Protein AF-0000000078521024 (afdb_homodimer)

Solvent-accessible surface area (backbone atoms only — not comparable to full-atom values): 16915 Å² total; per-residue (Å²): 123,91,64,78,48,53,45,66,45,68,73,32,62,72,60,61,42,33,29,46,66,41,59,52,68,60,55,29,26,37,34,39,38,53,70,57,82,64,68,86,60,57,73,43,34,37,36,38,55,47,39,18,28,66,88,60,81,42,78,45,80,46,66,42,62,40,42,35,22,42,25,20,20,70,89,36,67,26,82,47,34,36,26,56,34,55,50,39,26,40,53,54,66,48,56,26,19,47,35,38,35,34,27,38,31,33,89,89,40,48,41,60,67,46,64,42,71,53,69,64,25,40,25,33,84,82,40,62,80,56,58,68,47,74,69,51,47,55,52,52,58,62,43,43,68,30,66,64,87,44,50,73,66,54,54,52,52,38,66,68,92,123,91,64,75,44,54,45,64,44,70,73,33,63,73,58,60,41,32,30,46,64,42,59,52,69,59,57,31,26,36,34,38,38,54,51,69,79,63,69,85,61,57,74,45,34,35,37,39,55,46,39,18,28,66,87,62,82,43,78,44,80,47,67,41,63,40,41,36,24,42,24,20,18,70,90,33,68,26,82,46,35,36,25,56,34,54,48,38,25,42,52,56,68,47,57,26,18,46,36,41,35,34,27,38,31,34,88,89,39,47,42,60,66,47,67,44,69,52,68,65,24,40,24,34,85,82,42,60,79,58,59,67,48,74,69,52,47,54,52,53,58,61,43,42,66,31,68,62,88,45,50,73,66,54,53,52,51,39,66,67,92

Organism: Penicillium expansum (NCBI:txid27334)

Nearest PDB structures (foldseek):
  4n6r-assembly1_A  TM=8.092E-01  e=9.748E-09  Aspergillus nidulans
  4n6q-assembly1_A-2  TM=7.593E-01  e=4.367E-08  Aspergillus nidulans
  3shs-assembly1_A  TM=5.329E-01  e=1.305E-02  Escherichia phage RB49
  8b5l-assembly1_q  TM=5.212E-01  e=1.272E-01  Oryctolagus cuniculus
  2dmk-assembly1_A  TM=3.791E-01  e=1.204E-01  Homo sapiens

Structure (mmCIF, N/CA/C/O backbone):
data_AF-0000000078521024-model_v1
#
loop_
_entity.id
_entity.type
_entity.pdbx_description
1 polymer 'Uncharacterized protein'
#
loop_
_atom_site.group_PDB
_atom_site.id
_atom_site.type_symbol
_atom_site.label_atom_id
_atom_site.label_alt_id
_atom_site.label_comp_id
_atom_site.label_asym_id
_atom_site.label_entity_id
_atom_site.label_seq_id
_atom_site.pdbx_PDB_ins_code
_atom_site.Cartn_x
_atom_site.Cartn_y
_atom_site.Cartn_z
_atom_site.occupancy
_atom_site.B_iso_or_equiv
_atom_site.auth_seq_id
_atom_site.auth_comp_id
_atom_site.auth_asym_id
_atom_site.auth_atom_id
_atom_site.pdbx_PDB_model_num
ATOM 1 N N . MET A 1 1 ? 7.836 9.258 -27.094 1 29.34 1 MET A N 1
ATOM 2 C CA . MET A 1 1 ? 7.43 8 -26.484 1 29.34 1 MET A CA 1
ATOM 3 C C . MET A 1 1 ? 7.832 7.965 -25.016 1 29.34 1 MET A C 1
ATOM 5 O O . MET A 1 1 ? 9.008 8.109 -24.688 1 29.34 1 MET A O 1
ATOM 9 N N . ALA A 1 2 ? 7.094 8.586 -24.062 1 43.78 2 ALA A N 1
ATOM 10 C CA . ALA A 1 2 ? 7.656 8.93 -22.75 1 43.78 2 ALA A CA 1
ATOM 11 C C . ALA A 1 2 ? 8.453 7.766 -22.172 1 43.78 2 ALA A C 1
ATOM 13 O O . ALA A 1 2 ? 7.934 6.652 -22.047 1 43.78 2 ALA A O 1
ATOM 14 N N . GLY A 1 3 ? 9.68 7.715 -22.406 1 62.84 3 GLY A N 1
ATOM 15 C CA . GLY A 1 3 ? 10.672 6.68 -22.172 1 62.84 3 GLY A CA 1
ATOM 16 C C . GLY A 1 3 ? 10.555 6.051 -20.797 1 62.84 3 GLY A C 1
ATOM 17 O O . GLY A 1 3 ? 9.844 6.559 -19.922 1 62.84 3 GLY A O 1
ATOM 18 N N . ARG A 1 4 ? 10.961 4.742 -20.734 1 81.19 4 ARG A N 1
ATOM 19 C CA . ARG A 1 4 ? 11.094 4.035 -19.453 1 81.19 4 ARG A CA 1
ATOM 20 C C . ARG A 1 4 ? 11.797 4.902 -18.422 1 81.19 4 ARG A C 1
ATOM 22 O O . ARG A 1 4 ? 12.883 5.43 -18.672 1 81.19 4 ARG A O 1
ATOM 29 N N . GLU A 1 5 ? 11.148 5.227 -17.312 1 91.25 5 GLU A N 1
ATOM 30 C CA . GLU A 1 5 ? 11.68 6.113 -16.281 1 91.25 5 GLU A CA 1
ATOM 31 C C . GLU A 1 5 ? 12.242 5.32 -15.117 1 91.25 5 GLU A C 1
ATOM 33 O O . GLU A 1 5 ? 13.047 5.844 -14.336 1 91.25 5 GLU A O 1
ATOM 38 N N . PHE A 1 6 ? 11.852 4.086 -15.047 1 94.75 6 PHE A N 1
ATOM 39 C CA . PHE A 1 6 ? 12.289 3.262 -13.93 1 94.75 6 PHE A CA 1
ATOM 40 C C . PHE A 1 6 ? 12.609 1.845 -14.391 1 94.75 6 PHE A C 1
ATOM 42 O O . PHE A 1 6 ? 12.078 1.38 -15.398 1 94.75 6 PHE A O 1
ATOM 49 N N . THR A 1 7 ? 13.469 1.229 -13.703 1 95.19 7 THR A N 1
ATOM 50 C CA . THR A 1 7 ? 13.633 -0.215 -13.82 1 95.19 7 THR A CA 1
ATOM 51 C C . THR A 1 7 ? 13.039 -0.93 -12.609 1 95.19 7 THR A C 1
ATOM 53 O O . THR A 1 7 ? 13.227 -0.495 -11.469 1 95.19 7 THR A O 1
ATOM 56 N N . LEU A 1 8 ? 12.312 -1.95 -12.883 1 96.25 8 LEU A N 1
ATOM 57 C CA . LEU A 1 8 ? 11.734 -2.814 -11.859 1 96.25 8 LEU A CA 1
ATOM 58 C C . LEU A 1 8 ? 12.273 -4.234 -11.969 1 96.25 8 LEU A C 1
ATOM 60 O O . LEU A 1 8 ? 12.414 -4.766 -13.078 1 96.25 8 LEU A O 1
ATOM 64 N N . SER A 1 9 ? 12.625 -4.785 -10.812 1 97.19 9 SER A N 1
ATOM 65 C CA . SER A 1 9 ? 13.031 -6.188 -10.805 1 97.19 9 SER A CA 1
ATOM 66 C C . SER A 1 9 ? 12.648 -6.867 -9.492 1 97.19 9 SER A C 1
ATOM 68 O O . SER A 1 9 ? 12.516 -6.203 -8.461 1 97.19 9 SER A O 1
ATOM 70 N N . PHE A 1 10 ? 12.477 -8.172 -9.531 1 96.69 10 PHE A N 1
ATOM 71 C CA . PHE A 1 10 ? 12.242 -8.938 -8.312 1 96.69 10 PHE A CA 1
ATOM 72 C C . PHE A 1 10 ? 13.547 -9.125 -7.543 1 96.69 10 PHE A C 1
ATOM 74 O O . PHE A 1 10 ? 14.445 -9.828 -8.008 1 96.69 10 PHE A O 1
ATOM 81 N N . GLU A 1 11 ? 13.617 -8.445 -6.387 1 96.06 11 GLU A N 1
ATOM 82 C CA . GLU A 1 11 ? 14.727 -8.727 -5.484 1 96.06 11 GLU A CA 1
ATOM 83 C C . GLU A 1 11 ? 14.57 -10.094 -4.82 1 96.06 11 GLU A C 1
ATOM 85 O O . GLU A 1 11 ? 15.555 -10.812 -4.637 1 96.06 11 GLU A O 1
ATOM 90 N N . THR A 1 12 ? 13.383 -10.391 -4.387 1 94.94 12 THR A N 1
ATOM 91 C CA . THR A 1 12 ? 12.938 -11.727 -3.994 1 94.94 12 THR A CA 1
ATOM 92 C C . THR A 1 12 ? 11.734 -12.164 -4.824 1 94.94 12 THR A C 1
ATOM 94 O O . THR A 1 12 ? 10.688 -11.508 -4.805 1 94.94 12 THR A O 1
ATOM 97 N N . THR A 1 13 ? 11.883 -13.234 -5.52 1 93.62 13 THR A N 1
ATOM 98 C CA . THR A 1 13 ? 10.859 -13.719 -6.445 1 93.62 13 THR A CA 1
ATOM 99 C C . THR A 1 13 ? 9.781 -14.5 -5.703 1 93.62 13 THR A C 1
ATOM 101 O O . THR A 1 13 ? 10.016 -15 -4.602 1 93.62 13 THR A O 1
ATOM 104 N N . PRO A 1 14 ? 8.578 -14.492 -6.305 1 95.25 14 PRO A N 1
ATOM 105 C CA . PRO A 1 14 ? 7.598 -15.43 -5.766 1 95.25 14 PRO A CA 1
ATOM 106 C C . PRO A 1 14 ? 8.055 -16.891 -5.879 1 95.25 14 PRO A C 1
ATOM 108 O O . PRO A 1 14 ? 8.969 -17.188 -6.648 1 95.25 14 PRO A O 1
ATOM 111 N N . PRO A 1 15 ? 7.461 -17.766 -5.062 1 94.19 15 PRO A N 1
ATOM 112 C CA . PRO A 1 15 ? 7.805 -19.172 -5.172 1 94.19 15 PRO A CA 1
ATOM 113 C C . PRO A 1 15 ? 7.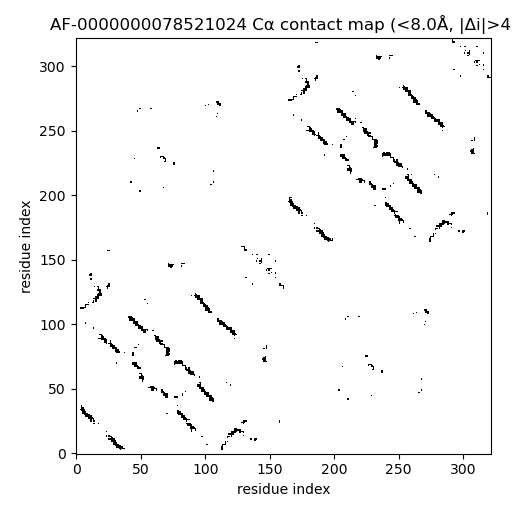395 -19.781 -6.512 1 94.19 15 PRO A C 1
ATOM 115 O O . PRO A 1 15 ? 6.457 -19.297 -7.148 1 94.19 15 PRO A O 1
ATOM 118 N N . THR A 1 16 ? 8.133 -20.828 -6.902 1 94.31 16 THR A N 1
ATOM 119 C CA . THR A 1 16 ? 7.785 -21.5 -8.141 1 94.31 16 THR A CA 1
ATOM 120 C C . THR A 1 16 ? 6.574 -22.406 -7.941 1 94.31 16 THR A C 1
ATOM 122 O O . THR A 1 16 ? 5.934 -22.828 -8.914 1 94.31 16 THR A O 1
ATOM 125 N N . ALA A 1 17 ? 6.293 -22.672 -6.621 1 96 17 ALA A N 1
ATOM 126 C CA . ALA A 1 17 ? 5.121 -23.484 -6.273 1 96 17 ALA A CA 1
ATOM 127 C C . ALA A 1 17 ? 4.504 -23.016 -4.957 1 96 17 ALA A C 1
ATOM 129 O O . ALA A 1 17 ? 5.215 -22.547 -4.066 1 96 17 ALA A O 1
ATOM 130 N N . ALA A 1 18 ? 3.221 -23.109 -4.832 1 96.06 18 ALA A N 1
ATOM 131 C CA . ALA A 1 18 ? 2.51 -22.719 -3.617 1 96.06 18 ALA A CA 1
ATOM 132 C C . ALA A 1 18 ? 1.233 -23.531 -3.441 1 96.06 18 ALA A C 1
ATOM 134 O O . ALA A 1 18 ? 0.682 -24.047 -4.414 1 96.06 18 ALA A O 1
ATOM 135 N N . GLN A 1 19 ? 0.788 -23.703 -2.221 1 96.69 19 GLN A N 1
ATOM 136 C CA . GLN A 1 19 ? -0.499 -24.328 -1.936 1 96.69 19 GLN A CA 1
ATOM 137 C C . GLN A 1 19 ? -1.632 -23.312 -2 1 96.69 19 GLN A C 1
ATOM 139 O O . GLN A 1 19 ? -1.496 -22.188 -1.499 1 96.69 19 GLN A O 1
ATOM 144 N N . PRO A 1 20 ? -2.727 -23.766 -2.664 1 96.62 20 PRO A N 1
ATOM 145 C CA . PRO A 1 20 ? -3.859 -22.828 -2.67 1 96.62 20 PRO A CA 1
ATOM 146 C C . PRO A 1 20 ? -4.27 -22.391 -1.267 1 96.62 20 PRO A C 1
ATOM 148 O O . PRO A 1 20 ? -4.387 -23.219 -0.364 1 96.62 20 PRO A O 1
ATOM 151 N N . GLY A 1 21 ? -4.375 -21.078 -1.104 1 95.06 21 GLY A N 1
ATOM 152 C CA . GLY A 1 21 ? -4.898 -20.578 0.155 1 95.06 21 GLY A CA 1
ATOM 153 C C . GLY A 1 21 ? -3.826 -20.391 1.214 1 95.06 21 GLY A C 1
ATOM 154 O O . GLY A 1 21 ? -4.113 -19.938 2.324 1 95.06 21 GLY A O 1
ATOM 155 N N . SER A 1 22 ? -2.643 -20.781 0.94 1 94.88 22 SER A N 1
ATOM 156 C CA . SER A 1 22 ? -1.53 -20.594 1.867 1 94.88 22 SER A CA 1
ATOM 157 C C . SER A 1 22 ? -0.667 -19.406 1.469 1 94.88 22 SER A C 1
ATOM 159 O O . SER A 1 22 ? -0.307 -19.266 0.299 1 94.88 22 SER A O 1
ATOM 161 N N . PRO A 1 23 ? -0.308 -18.562 2.432 1 94.75 23 PRO A N 1
ATOM 162 C CA . PRO A 1 23 ? 0.543 -17.422 2.104 1 94.75 23 PRO A CA 1
ATOM 163 C C . PRO A 1 23 ? 1.954 -17.828 1.689 1 94.75 23 PRO A C 1
ATOM 165 O O . PRO A 1 23 ? 2.467 -18.859 2.158 1 94.75 23 PRO A O 1
ATOM 168 N N . PHE A 1 24 ? 2.525 -17.016 0.758 1 95.12 24 PHE A N 1
ATOM 169 C CA . PHE A 1 24 ? 3.941 -17.188 0.455 1 95.12 24 PHE A CA 1
ATOM 170 C C . PHE A 1 24 ? 4.785 -17.078 1.72 1 95.12 24 PHE A C 1
ATOM 172 O O . PHE A 1 24 ? 4.582 -16.172 2.525 1 95.12 24 PHE A O 1
ATOM 179 N N . THR A 1 25 ? 5.68 -17.953 1.906 1 92 25 THR A N 1
ATOM 180 C CA . THR A 1 25 ? 6.523 -17.953 3.096 1 92 25 THR A CA 1
ATOM 181 C C . THR A 1 25 ? 7.488 -16.766 3.064 1 92 25 THR A C 1
ATOM 183 O O . THR A 1 25 ? 7.648 -16.062 4.062 1 92 25 THR A O 1
ATOM 186 N N . ILE A 1 26 ? 8.117 -16.594 1.898 1 92.81 26 ILE A N 1
ATOM 187 C CA . ILE A 1 26 ? 9.07 -15.516 1.708 1 92.81 26 ILE A CA 1
ATOM 188 C C . ILE A 1 26 ? 8.383 -14.336 1.02 1 92.81 26 ILE A C 1
ATOM 190 O O . ILE A 1 26 ? 7.656 -14.523 0.041 1 92.81 26 ILE A O 1
ATOM 194 N N . PRO A 1 27 ? 8.609 -13.133 1.578 1 95.19 27 PRO A N 1
ATOM 195 C CA . PRO A 1 27 ? 7.992 -11.969 0.94 1 95.19 27 PRO A CA 1
ATOM 196 C C . PRO A 1 27 ? 8.477 -11.75 -0.491 1 95.19 27 PRO A C 1
ATOM 198 O O . PRO A 1 27 ? 9.625 -12.078 -0.814 1 95.19 27 PRO A O 1
ATOM 201 N N . VAL A 1 28 ? 7.578 -11.273 -1.279 1 96.38 28 VAL A N 1
ATOM 202 C CA . VAL A 1 28 ? 7.984 -10.758 -2.582 1 96.38 28 VAL A CA 1
ATOM 203 C C . VAL A 1 28 ? 8.531 -9.336 -2.428 1 96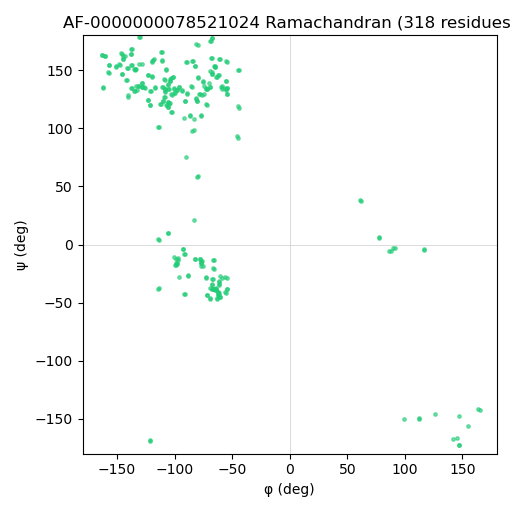.38 28 VAL A C 1
ATOM 205 O O . VAL A 1 28 ? 7.863 -8.469 -1.862 1 96.38 28 VAL A O 1
ATOM 208 N N . VAL A 1 29 ? 9.734 -9.109 -2.859 1 97.31 29 VAL A N 1
ATOM 209 C CA . VAL A 1 29 ? 10.344 -7.785 -2.76 1 97.31 29 VAL A CA 1
ATOM 210 C C . VAL A 1 29 ? 10.727 -7.285 -4.152 1 97.31 29 VAL A C 1
ATOM 212 O O . VAL A 1 29 ? 11.352 -8.008 -4.93 1 97.31 29 VAL A O 1
ATOM 215 N N . ILE A 1 30 ? 10.383 -6.113 -4.453 1 97.75 30 ILE A N 1
ATOM 216 C CA . ILE A 1 30 ? 10.656 -5.48 -5.738 1 97.75 30 ILE A CA 1
ATOM 217 C C . ILE A 1 30 ? 11.719 -4.402 -5.57 1 97.75 30 ILE A C 1
ATOM 219 O O . ILE A 1 30 ? 11.656 -3.592 -4.645 1 97.75 30 ILE A O 1
ATOM 223 N N . ALA A 1 31 ? 12.664 -4.441 -6.41 1 97.31 31 ALA A N 1
ATOM 224 C CA . ALA A 1 31 ? 13.641 -3.359 -6.504 1 97.31 31 ALA A CA 1
ATOM 225 C C . ALA A 1 31 ? 13.227 -2.338 -7.559 1 97.31 31 ALA A C 1
ATOM 227 O O . ALA A 1 31 ? 12.828 -2.705 -8.664 1 97.31 31 ALA A O 1
ATOM 228 N N . VAL A 1 32 ? 13.289 -1.082 -7.191 1 96.5 32 VAL A N 1
ATOM 229 C CA . VAL A 1 32 ? 12.922 0.022 -8.07 1 96.5 32 VAL A CA 1
ATOM 230 C C . VAL A 1 32 ? 14.094 0.987 -8.211 1 96.5 32 VAL A C 1
ATOM 232 O O . VAL A 1 32 ? 14.609 1.501 -7.219 1 96.5 32 VAL A O 1
ATOM 235 N N . ASN A 1 33 ? 14.484 1.213 -9.445 1 94.75 33 ASN A N 1
ATOM 236 C CA . ASN A 1 33 ? 15.578 2.143 -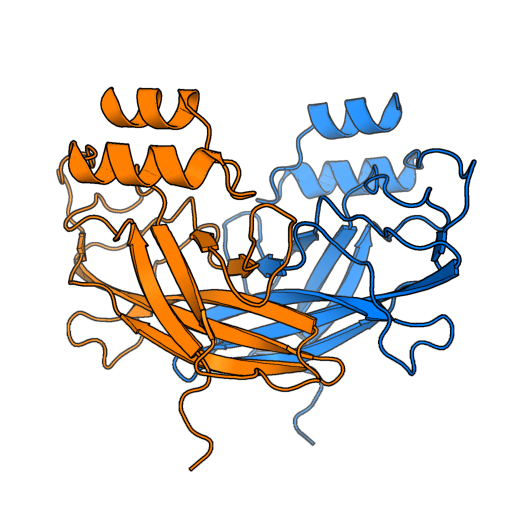9.711 1 94.75 33 ASN A CA 1
ATOM 237 C C . ASN A 1 33 ? 15.234 3.107 -10.844 1 94.75 33 ASN A C 1
ATOM 239 O O . ASN A 1 33 ? 14.719 2.691 -11.883 1 94.75 33 ASN A O 1
ATOM 243 N N . PRO A 1 34 ? 15.523 4.363 -10.703 1 92.06 34 PRO A N 1
ATOM 244 C CA . PRO A 1 34 ? 15.273 5.312 -11.797 1 92.06 34 PRO A CA 1
ATOM 245 C C . PRO A 1 34 ? 16.281 5.172 -12.938 1 92.06 34 PRO A C 1
ATOM 247 O O . PRO A 1 34 ? 17.422 4.762 -12.711 1 92.06 34 PRO A O 1
ATOM 250 N N . ILE A 1 35 ? 15.883 5.184 -14.211 1 89 35 ILE A N 1
ATOM 251 C CA . ILE A 1 35 ? 16.75 5.219 -15.391 1 89 35 ILE A CA 1
ATOM 252 C C . ILE A 1 35 ? 17.156 6.66 -15.688 1 89 35 ILE A C 1
ATOM 254 O O . ILE A 1 35 ? 18.266 6.906 -16.172 1 89 35 ILE A O 1
ATOM 258 N N . GLY A 1 36 ? 17.141 7.621 -14.859 1 81 36 GLY A N 1
ATOM 259 C CA . GLY A 1 36 ? 17.406 9.047 -14.945 1 81 36 GLY A CA 1
ATOM 260 C C . GLY A 1 36 ? 16.703 9.852 -13.867 1 81 36 GLY A C 1
ATOM 261 O O . GLY A 1 36 ? 16.547 9.375 -12.734 1 81 36 GLY A O 1
ATOM 262 N N . THR A 1 37 ? 16.531 11.102 -14.227 1 74.75 37 THR A N 1
ATOM 263 C CA . THR A 1 37 ? 15.898 11.961 -13.227 1 74.75 37 THR A CA 1
ATOM 264 C C . THR A 1 37 ? 14.383 11.828 -13.281 1 74.75 37 THR A C 1
ATOM 266 O O . THR A 1 37 ? 13.766 12.133 -14.305 1 74.75 37 THR A O 1
ATOM 269 N N . PRO A 1 38 ? 13.969 11.211 -12.305 1 71.75 38 PRO A N 1
ATOM 270 C CA . PRO A 1 38 ? 12.5 11.125 -12.312 1 71.75 38 PRO A CA 1
ATOM 271 C C . PRO A 1 38 ? 11.836 12.492 -12.422 1 71.75 38 PRO A C 1
ATOM 273 O O . PRO A 1 38 ? 12.445 13.516 -12.094 1 71.75 38 PRO A O 1
ATOM 276 N N . ALA A 1 39 ? 10.641 12.383 -12.891 1 71.81 39 ALA A N 1
ATOM 277 C CA . ALA A 1 39 ? 9.875 13.625 -13.008 1 71.81 39 ALA A CA 1
ATOM 278 C C . ALA A 1 39 ? 9.805 14.352 -11.672 1 71.81 39 ALA A C 1
ATOM 280 O O . ALA A 1 39 ? 9.68 13.719 -10.617 1 71.81 39 ALA A O 1
ATOM 281 N N . GLN A 1 40 ? 9.906 15.57 -11.734 1 69.75 40 GLN A N 1
ATOM 282 C CA . GLN A 1 40 ? 10.008 16.453 -10.57 1 69.75 40 GLN A CA 1
ATOM 283 C C . GLN A 1 40 ? 8.727 16.422 -9.75 1 69.75 40 GLN A C 1
ATOM 285 O O . GLN A 1 40 ? 8.734 16.734 -8.555 1 69.75 40 GLN A O 1
ATOM 290 N N . ASN A 1 41 ? 7.715 15.914 -10.219 1 83.75 41 ASN A N 1
ATOM 291 C CA . ASN A 1 41 ? 6.457 16.094 -9.5 1 83.75 41 ASN A CA 1
ATOM 292 C C . ASN A 1 41 ? 6.035 14.805 -8.789 1 83.75 41 ASN A C 1
ATOM 294 O O . ASN A 1 41 ? 4.98 14.758 -8.156 1 83.75 41 ASN A O 1
ATOM 298 N N . VAL A 1 42 ? 6.914 13.82 -8.75 1 88.25 42 VAL A N 1
ATOM 299 C CA . VAL A 1 42 ? 6.582 12.562 -8.094 1 88.25 42 VAL A CA 1
ATOM 300 C C . VAL A 1 42 ? 6.77 12.695 -6.59 1 88.25 42 VAL A C 1
ATOM 302 O O . VAL A 1 42 ? 7.832 13.125 -6.125 1 88.25 42 VAL A O 1
ATOM 305 N N . GLN A 1 43 ? 5.801 12.414 -5.898 1 88.44 43 GLN A N 1
ATOM 306 C CA . GLN A 1 43 ? 5.855 12.523 -4.445 1 88.44 43 GLN A CA 1
ATOM 307 C C . GLN A 1 43 ? 6.301 11.211 -3.811 1 88.44 43 GLN A C 1
ATOM 309 O O . GLN A 1 43 ? 7.078 11.211 -2.855 1 88.44 43 GLN A O 1
ATOM 314 N N . HIS A 1 44 ? 5.812 10.117 -4.262 1 91.88 44 HIS A N 1
ATOM 315 C CA . HIS A 1 44 ? 6.238 8.797 -3.818 1 91.88 44 HIS A CA 1
ATOM 316 C C . HIS A 1 44 ? 5.855 7.723 -4.832 1 91.88 44 HIS A C 1
ATOM 318 O O . HIS A 1 44 ? 5.07 7.98 -5.746 1 91.88 44 HIS A O 1
ATOM 324 N N . LEU A 1 45 ? 6.473 6.633 -4.711 1 94.19 45 LEU A N 1
ATOM 325 C CA . LEU A 1 45 ? 6.258 5.516 -5.621 1 94.19 45 LEU A CA 1
ATOM 326 C C . LEU A 1 45 ? 5.5 4.387 -4.93 1 94.19 45 LEU A C 1
ATOM 328 O O . LEU A 1 45 ? 5.742 4.098 -3.756 1 94.19 45 LEU A O 1
ATOM 332 N N . VAL A 1 46 ? 4.621 3.779 -5.691 1 95.12 46 VAL A N 1
ATOM 333 C CA . VAL A 1 46 ? 3.781 2.705 -5.172 1 95.12 46 VAL A CA 1
ATOM 334 C C . VAL A 1 46 ? 3.82 1.512 -6.125 1 95.12 46 VAL A C 1
ATOM 336 O O . VAL A 1 46 ? 3.74 1.68 -7.344 1 95.12 46 VAL A O 1
ATOM 339 N N . VAL A 1 47 ? 3.943 0.349 -5.539 1 96.31 47 VAL A N 1
ATOM 340 C CA . VAL A 1 47 ? 3.801 -0.841 -6.371 1 96.31 47 VAL A CA 1
ATOM 341 C C . VAL A 1 47 ? 2.469 -1.525 -6.07 1 96.31 47 VAL A C 1
ATOM 343 O O . VAL A 1 47 ? 1.965 -1.446 -4.949 1 96.31 47 VAL A O 1
ATOM 346 N N . SER A 1 48 ? 1.914 -2.197 -7.066 1 96.06 48 SER A N 1
ATOM 347 C CA . SER A 1 48 ? 0.678 -2.967 -6.957 1 96.06 48 SER A CA 1
ATOM 348 C C . SER A 1 48 ? 0.815 -4.332 -7.621 1 96.06 48 SER A C 1
ATOM 350 O O . SER A 1 48 ? 1.236 -4.426 -8.773 1 96.06 48 SER A O 1
ATOM 352 N N . ALA A 1 49 ? 0.403 -5.332 -6.91 1 96.81 49 ALA A N 1
ATOM 353 C CA . ALA A 1 49 ? 0.498 -6.691 -7.438 1 96.81 49 ALA A CA 1
ATOM 354 C C . ALA A 1 49 ? -0.854 -7.176 -7.953 1 96.81 49 ALA A C 1
ATOM 356 O O . ALA A 1 49 ? -1.896 -6.867 -7.367 1 96.81 49 ALA A O 1
ATOM 357 N N . SER A 1 50 ? -0.811 -7.926 -8.992 1 96.06 50 SER A N 1
ATOM 358 C CA . SER A 1 50 ? -1.989 -8.594 -9.539 1 96.06 50 SER A CA 1
ATOM 359 C C . SER A 1 50 ? -1.637 -9.961 -10.109 1 96.06 50 SER A C 1
ATOM 361 O O . SER A 1 50 ? -0.47 -10.234 -10.398 1 96.06 50 SER A O 1
ATOM 363 N N . LEU A 1 51 ? -2.631 -10.742 -10.211 1 96.5 51 LEU A N 1
ATOM 364 C CA . LEU A 1 51 ? -2.441 -12.094 -10.719 1 96.5 51 LEU A CA 1
ATOM 365 C C . LEU A 1 51 ? -2.742 -12.156 -12.219 1 96.5 51 LEU A C 1
ATOM 367 O O . LEU A 1 51 ? -3.723 -11.57 -12.68 1 96.5 51 LEU A O 1
ATOM 371 N N . ARG A 1 52 ? -1.849 -12.852 -12.922 1 96.94 52 ARG A N 1
ATOM 372 C CA . ARG A 1 52 ? -2.02 -13.062 -14.359 1 96.94 52 ARG A CA 1
ATOM 373 C C . ARG A 1 52 ? -2.104 -14.547 -14.68 1 96.94 52 ARG A C 1
ATOM 375 O O . ARG A 1 52 ? -1.669 -15.391 -13.891 1 96.94 52 ARG A O 1
ATOM 382 N N . ASP A 1 53 ? -2.725 -14.805 -15.844 1 97.12 53 ASP A N 1
ATOM 383 C CA . ASP A 1 53 ? -2.705 -16.188 -16.297 1 97.12 53 ASP A CA 1
ATOM 384 C C . ASP A 1 53 ? -1.297 -16.609 -16.719 1 97.12 53 ASP A C 1
ATOM 386 O O . ASP A 1 53 ? -0.363 -15.812 -16.672 1 97.12 53 ASP A O 1
ATOM 390 N N . GLU A 1 54 ? -1.136 -17.859 -17.047 1 97.38 54 GLU A N 1
ATOM 391 C CA . GLU A 1 54 ? 0.168 -18.453 -17.328 1 97.38 54 GLU A CA 1
ATOM 392 C C . GLU A 1 54 ? 0.881 -17.688 -18.438 1 97.38 54 GLU A C 1
ATOM 394 O O . GLU A 1 54 ? 2.088 -17.438 -18.359 1 97.38 54 GLU A O 1
ATOM 399 N N . ALA A 1 55 ? 0.227 -17.266 -19.469 1 96.12 55 ALA A N 1
ATOM 400 C CA . ALA A 1 55 ? 0.801 -16.578 -20.625 1 96.12 55 ALA A CA 1
ATOM 401 C C . ALA A 1 55 ? 1.099 -15.117 -20.297 1 96.12 55 ALA A C 1
ATOM 403 O O . ALA A 1 55 ? 1.839 -14.445 -21.016 1 96.12 55 ALA A O 1
ATOM 404 N N . GLY A 1 56 ? 0.534 -14.617 -19.156 1 94.06 56 GLY A N 1
ATOM 405 C CA . GLY A 1 56 ? 0.714 -13.227 -18.766 1 94.06 56 GLY A CA 1
ATOM 406 C C . GLY A 1 56 ? -0.157 -12.266 -19.562 1 94.06 56 GLY A C 1
ATOM 407 O O . GLY A 1 56 ? -0.02 -11.047 -19.438 1 94.06 56 GLY A O 1
ATOM 408 N N . THR A 1 57 ? -1.034 -12.75 -20.406 1 93.38 57 THR A N 1
ATOM 409 C CA . THR A 1 57 ? -1.783 -11.906 -21.328 1 93.38 57 THR A CA 1
ATOM 410 C C . THR A 1 57 ? -3.176 -11.609 -20.781 1 93.38 57 THR A C 1
ATOM 412 O O . THR A 1 57 ? -3.857 -10.703 -21.25 1 93.38 57 THR A O 1
ATOM 415 N N . GLY A 1 58 ? -3.59 -12.32 -19.75 1 94 58 GLY A N 1
ATOM 416 C CA . GLY A 1 58 ? -4.91 -12.125 -19.172 1 94 58 GLY A CA 1
ATOM 417 C C . GLY A 1 58 ? -4.883 -11.984 -17.656 1 94 58 GLY A C 1
ATOM 418 O O . GLY A 1 58 ? -3.951 -12.453 -17 1 94 58 GLY A O 1
ATOM 419 N N . ALA A 1 59 ? -5.934 -11.305 -17.172 1 93.88 59 ALA A N 1
ATOM 420 C CA . ALA A 1 59 ? -6.09 -11.172 -15.727 1 93.88 59 ALA A CA 1
ATOM 421 C C . ALA A 1 59 ? -6.586 -12.477 -15.109 1 93.88 59 ALA A C 1
ATOM 423 O O . ALA A 1 59 ? -7.387 -13.195 -15.711 1 93.88 59 ALA A O 1
ATOM 424 N N . ALA A 1 60 ? -6.062 -12.812 -13.977 1 94.62 60 ALA A N 1
ATOM 425 C CA . ALA A 1 60 ? -6.559 -13.93 -13.172 1 94.62 60 ALA A CA 1
ATOM 426 C C . ALA A 1 60 ? -7.062 -13.445 -11.812 1 94.62 60 ALA A C 1
ATOM 428 O O . ALA A 1 60 ? -6.73 -12.344 -11.375 1 94.62 60 ALA A O 1
ATOM 429 N N . ILE A 1 61 ? -7.891 -14.227 -11.156 1 91.62 61 ILE A N 1
ATOM 430 C CA . ILE A 1 61 ? -8.461 -13.875 -9.859 1 91.62 61 ILE A CA 1
ATOM 431 C C . ILE A 1 61 ? -7.887 -14.789 -8.781 1 91.62 61 ILE A C 1
ATOM 433 O O . ILE A 1 61 ? -7.375 -15.867 -9.086 1 91.62 61 ILE A O 1
ATOM 437 N N . GLY A 1 62 ? -7.965 -14.289 -7.574 1 94.12 62 GLY A N 1
ATOM 438 C CA . GLY A 1 62 ? -7.633 -15.18 -6.473 1 94.12 62 GLY A CA 1
ATOM 439 C C . GLY A 1 62 ? -6.422 -14.727 -5.68 1 94.12 62 GLY A C 1
ATOM 440 O O . GLY A 1 62 ? -6.035 -15.367 -4.703 1 94.12 62 GLY A O 1
ATOM 441 N N . LEU A 1 63 ? -5.754 -13.664 -6.117 1 95.38 63 LEU A N 1
ATOM 442 C CA . LEU A 1 63 ? -4.66 -13.102 -5.332 1 95.38 63 LEU A CA 1
ATOM 443 C C . LEU A 1 63 ? -5.199 -12.258 -4.18 1 95.38 63 LEU A C 1
ATOM 445 O O . LEU A 1 63 ? -6.074 -11.414 -4.375 1 95.38 63 LEU A O 1
ATOM 449 N N . SER A 1 64 ? -4.703 -12.523 -2.982 1 94.62 64 SER A N 1
ATOM 450 C CA . SER A 1 64 ? -5.141 -11.758 -1.82 1 94.62 64 SER A CA 1
ATOM 451 C C . SER A 1 64 ? -3.965 -11.398 -0.918 1 94.62 64 SER A C 1
ATOM 453 O O . SER A 1 64 ? -2.854 -11.891 -1.117 1 94.62 64 SER A O 1
ATOM 455 N N . GLY A 1 65 ? -4.242 -10.477 0.047 1 93.44 65 GLY A N 1
ATOM 456 C CA . GLY A 1 65 ? -3.221 -10.008 0.972 1 93.44 65 GLY A CA 1
ATOM 457 C C . GLY A 1 65 ? -2.842 -8.555 0.763 1 93.44 65 GLY A C 1
ATOM 458 O O . GLY A 1 65 ? -3.695 -7.727 0.432 1 93.44 65 GLY A O 1
ATOM 459 N N . ASN A 1 66 ? -1.553 -8.211 1.058 1 93 66 ASN A N 1
ATOM 460 C CA . ASN A 1 66 ? -1.059 -6.855 0.829 1 93 66 ASN A CA 1
ATOM 461 C C . ASN A 1 66 ? -0.595 -6.664 -0.612 1 93 66 ASN A C 1
ATOM 463 O O . ASN A 1 66 ? 0.557 -6.953 -0.941 1 93 66 ASN A O 1
ATOM 467 N N . LEU A 1 67 ? -1.422 -6.125 -1.354 1 95.75 67 LEU A N 1
ATOM 468 C CA . LEU A 1 67 ? -1.2 -6.105 -2.797 1 95.75 67 LEU A CA 1
ATOM 469 C C . LEU A 1 67 ? -0.484 -4.828 -3.221 1 95.75 67 LEU A C 1
ATOM 471 O O . LEU A 1 67 ? -0.167 -4.652 -4.398 1 95.75 67 LEU A O 1
ATOM 475 N N . THR A 1 68 ? -0.269 -3.963 -2.254 1 95.38 68 THR A N 1
ATOM 476 C CA . THR A 1 68 ? 0.394 -2.703 -2.572 1 95.38 68 THR A CA 1
ATOM 477 C C . THR A 1 68 ? 1.423 -2.348 -1.503 1 95.38 68 THR A C 1
ATOM 479 O O . THR A 1 68 ? 1.334 -2.818 -0.367 1 95.38 68 THR A O 1
ATOM 482 N N . ALA A 1 69 ? 2.357 -1.612 -1.93 1 95.12 69 ALA A N 1
ATOM 483 C CA . ALA A 1 69 ? 3.395 -1.165 -1.002 1 95.12 69 ALA A CA 1
ATOM 484 C C . ALA A 1 69 ? 4.074 0.103 -1.511 1 95.12 69 ALA A C 1
ATOM 486 O O . ALA A 1 69 ? 4.168 0.323 -2.721 1 95.12 69 ALA A O 1
ATOM 487 N N . SER A 1 70 ? 4.484 0.916 -0.638 1 94.69 70 SER A N 1
ATOM 488 C CA . SER A 1 70 ? 5.316 2.066 -0.978 1 94.69 70 SER A CA 1
ATOM 489 C C . SER A 1 70 ? 6.77 1.658 -1.173 1 94.69 70 SER A C 1
ATOM 491 O O . SER A 1 70 ? 7.266 0.758 -0.49 1 94.69 70 SER A O 1
ATOM 493 N N . VAL A 1 71 ? 7.352 2.307 -2.072 1 95.62 71 VAL A N 1
ATOM 494 C CA . VAL A 1 71 ? 8.789 2.111 -2.246 1 95.62 71 VAL A CA 1
ATOM 495 C C . VAL A 1 71 ? 9.547 2.842 -1.14 1 95.62 71 VAL A C 1
ATOM 497 O O . VAL A 1 71 ? 9.305 4.027 -0.89 1 95.62 71 VAL A O 1
ATOM 500 N N . ARG A 1 72 ? 10.422 2.078 -0.525 1 94.81 72 ARG A N 1
ATOM 501 C CA . ARG A 1 72 ? 11.148 2.621 0.615 1 94.81 72 ARG A CA 1
ATOM 502 C C . ARG A 1 72 ? 12.641 2.312 0.507 1 94.81 72 ARG A C 1
ATOM 504 O O . ARG A 1 72 ? 13.031 1.336 -0.134 1 94.81 72 ARG A O 1
ATOM 511 N N . SER A 1 73 ? 13.398 3.209 1.089 1 94.25 73 SER A N 1
ATOM 512 C CA . SER A 1 73 ? 14.828 2.988 1.276 1 94.25 73 SER A CA 1
ATOM 513 C C . SER A 1 73 ? 15.211 3.057 2.752 1 94.25 73 SER A C 1
ATOM 515 O O . SER A 1 73 ? 14.336 3.076 3.623 1 94.25 73 SER A O 1
ATOM 517 N N . ARG A 1 74 ? 16.5 3.09 3.084 1 90.12 74 ARG A N 1
ATOM 518 C CA . ARG A 1 74 ? 17 3.139 4.457 1 90.12 74 ARG A CA 1
ATOM 519 C C . ARG A 1 74 ? 16.469 4.371 5.184 1 90.12 74 ARG A C 1
ATOM 521 O O . ARG A 1 74 ? 16.219 4.324 6.391 1 90.12 74 ARG A O 1
ATOM 528 N N . THR A 1 75 ? 16.219 5.352 4.527 1 81.69 75 THR A N 1
ATOM 529 C CA . THR A 1 75 ? 15.812 6.605 5.152 1 81.69 75 THR A CA 1
ATOM 530 C C . THR A 1 75 ? 14.289 6.738 5.156 1 81.69 75 THR A C 1
ATOM 532 O O . THR A 1 75 ? 13.719 7.375 6.047 1 81.69 75 THR A O 1
ATOM 535 N N . ASP A 1 76 ? 13.578 6.133 4.215 1 85.62 76 ASP A N 1
ATOM 536 C CA . ASP A 1 76 ? 12.117 6.148 4.156 1 85.62 76 ASP A CA 1
ATOM 537 C C . ASP A 1 76 ? 11.625 6.141 2.709 1 85.62 76 ASP A C 1
ATOM 539 O O . ASP A 1 76 ? 12.211 5.469 1.854 1 85.62 76 ASP A O 1
ATOM 543 N N . ASN A 1 77 ? 10.461 6.816 2.508 1 85.94 77 ASN A N 1
ATOM 544 C CA . ASN A 1 77 ? 9.945 6.816 1.144 1 85.94 77 ASN A CA 1
ATOM 545 C C . ASN A 1 77 ? 10.961 7.387 0.157 1 85.94 77 ASN A C 1
ATOM 547 O O . ASN A 1 77 ? 11.625 8.383 0.45 1 85.94 77 ASN A O 1
ATOM 551 N N . ALA A 1 78 ? 11.086 6.656 -0.951 1 88.38 78 ALA A N 1
ATOM 552 C CA . ALA A 1 78 ? 12.195 6.977 -1.846 1 88.38 78 ALA A CA 1
ATOM 553 C C . ALA A 1 78 ? 11.781 6.809 -3.307 1 88.38 78 ALA A C 1
ATOM 555 O O . ALA A 1 78 ? 10.789 6.145 -3.607 1 88.38 78 ALA A O 1
ATOM 556 N N . MET A 1 79 ? 12.586 7.426 -4.121 1 90.12 79 MET A N 1
ATOM 557 C CA . MET A 1 79 ? 12.422 7.285 -5.562 1 90.12 79 MET A CA 1
ATOM 558 C C . MET A 1 79 ? 13.266 6.129 -6.098 1 90.12 79 MET A C 1
ATOM 560 O O . MET A 1 79 ? 13.18 5.789 -7.277 1 90.12 79 MET A O 1
ATOM 564 N N . SER A 1 80 ? 14.086 5.59 -5.27 1 93.06 80 SER A N 1
ATOM 565 C CA . SER A 1 80 ? 14.875 4.375 -5.473 1 93.06 80 SER A CA 1
ATOM 566 C C . SER A 1 80 ? 14.922 3.529 -4.207 1 93.06 80 SER A C 1
ATOM 568 O O . SER A 1 80 ? 15.195 4.047 -3.121 1 93.06 80 SER A O 1
ATOM 570 N N . GLY A 1 81 ? 14.57 2.275 -4.305 1 95.88 81 GLY A N 1
ATOM 571 C CA . GLY A 1 81 ? 14.531 1.421 -3.131 1 95.88 81 GLY A CA 1
ATOM 572 C C . GLY A 1 81 ? 13.773 0.124 -3.359 1 95.88 81 GLY A C 1
ATOM 573 O O . GLY A 1 81 ? 13.938 -0.52 -4.398 1 95.88 81 GLY A O 1
ATOM 574 N N . TYR A 1 82 ? 13.055 -0.267 -2.287 1 97.06 82 TYR A N 1
ATOM 575 C CA . TYR A 1 82 ? 12.422 -1.58 -2.318 1 97.06 82 TYR A CA 1
ATOM 576 C C . TYR A 1 82 ? 10.977 -1.5 -1.832 1 97.06 82 TYR A C 1
ATOM 578 O O . TYR A 1 82 ? 10.617 -0.595 -1.074 1 97.06 82 TYR A O 1
ATOM 586 N N . ALA A 1 83 ? 10.18 -2.336 -2.314 1 96.94 83 ALA A N 1
ATOM 587 C CA . ALA A 1 83 ? 8.812 -2.521 -1.835 1 96.94 83 ALA A CA 1
ATOM 588 C C . ALA A 1 83 ? 8.555 -3.979 -1.465 1 96.94 83 ALA A C 1
ATOM 590 O O . ALA A 1 83 ? 8.906 -4.891 -2.221 1 96.94 83 ALA A O 1
ATOM 591 N N . LYS A 1 84 ? 7.961 -4.164 -0.379 1 96.62 84 LYS A N 1
ATOM 592 C CA . LYS A 1 84 ? 7.672 -5.504 0.119 1 96.62 84 LYS A CA 1
ATOM 593 C C . LYS A 1 84 ? 6.184 -5.82 0.019 1 96.62 84 LYS A C 1
ATOM 595 O O . LYS A 1 84 ? 5.348 -5.07 0.525 1 96.62 84 LYS A O 1
ATOM 600 N N . LEU A 1 85 ? 5.902 -6.914 -0.593 1 96.75 85 LEU A N 1
ATOM 601 C CA . LEU A 1 85 ? 4.531 -7.41 -0.696 1 96.75 85 LEU A CA 1
ATOM 602 C C . LEU A 1 85 ? 4.367 -8.711 0.075 1 96.75 85 LEU A C 1
ATOM 604 O O . LEU A 1 85 ? 4.762 -9.781 -0.404 1 96.75 85 LEU A O 1
ATOM 608 N N . SER A 1 86 ? 3.814 -8.641 1.227 1 94.19 86 SER A N 1
ATOM 609 C CA . SER A 1 86 ? 3.617 -9.789 2.104 1 94.19 86 SER A CA 1
ATOM 610 C C . SER A 1 86 ? 2.572 -9.5 3.174 1 94.19 86 SER A C 1
ATOM 612 O O . SER A 1 86 ? 2.51 -8.383 3.699 1 94.19 86 SER A O 1
ATOM 614 N N . PRO A 1 87 ? 1.708 -10.32 3.422 1 92.5 87 PRO A N 1
ATOM 615 C CA . PRO A 1 87 ? 1.609 -11.641 2.795 1 92.5 87 PRO A CA 1
ATOM 616 C C . PRO A 1 87 ? 0.873 -11.602 1.457 1 92.5 87 PRO A C 1
ATOM 618 O O . PRO A 1 87 ? 0.135 -10.656 1.18 1 92.5 87 PRO A O 1
ATOM 621 N N . LEU A 1 88 ? 1.156 -12.625 0.662 1 95.81 88 LEU A N 1
ATOM 622 C CA . LEU A 1 88 ? 0.412 -12.875 -0.567 1 95.81 88 LEU A CA 1
ATOM 623 C C . LEU A 1 88 ? -0.084 -14.312 -0.619 1 95.81 88 LEU A C 1
ATOM 625 O O . LEU A 1 88 ? 0.64 -15.234 -0.241 1 95.81 88 LEU A O 1
ATOM 629 N N . THR A 1 89 ? -1.292 -14.445 -1.077 1 96.44 89 THR A N 1
ATOM 630 C CA . THR A 1 89 ? -1.907 -15.766 -1.158 1 96.44 89 THR A CA 1
ATOM 631 C C . THR A 1 89 ? -2.66 -15.938 -2.475 1 96.44 89 THR A C 1
ATOM 633 O O . THR A 1 89 ? -3.357 -15.016 -2.918 1 96.44 89 THR A O 1
ATOM 636 N N . ILE A 1 90 ? -2.477 -17.016 -3.092 1 97.25 90 ILE A N 1
ATOM 637 C CA . ILE A 1 90 ? -3.285 -17.375 -4.25 1 97.25 90 ILE A CA 1
ATOM 638 C C . ILE A 1 90 ? -4.281 -18.469 -3.867 1 97.25 90 ILE A C 1
ATOM 640 O O . ILE A 1 90 ? -3.889 -19.562 -3.457 1 97.25 90 ILE A O 1
ATOM 644 N N . SER A 1 91 ? -5.555 -18.234 -4.047 1 97 91 SER A N 1
ATOM 645 C CA . SER A 1 91 ? -6.598 -19.078 -3.496 1 97 91 SER A CA 1
ATOM 646 C C . SER A 1 91 ? -6.934 -20.219 -4.449 1 97 91 SER A C 1
ATOM 648 O O . SER A 1 91 ? -7.426 -21.281 -4.023 1 97 91 SER A O 1
ATOM 650 N N . GLN A 1 92 ? -6.738 -20.062 -5.766 1 96.56 92 GLN A N 1
ATOM 651 C CA . GLN A 1 92 ? -7.172 -21.031 -6.766 1 96.56 92 GLN A CA 1
ATOM 652 C C . GLN A 1 92 ? -5.984 -21.812 -7.32 1 96.56 92 GLN A C 1
ATOM 654 O O . GLN A 1 92 ? -4.922 -21.25 -7.57 1 96.56 92 GLN A O 1
ATOM 659 N N . PRO A 1 93 ? -6.164 -23.203 -7.488 1 97.5 93 PRO A N 1
ATOM 660 C CA . PRO A 1 93 ? -5.102 -23.953 -8.164 1 97.5 93 PRO A CA 1
ATOM 661 C C . PRO A 1 93 ? -4.934 -23.547 -9.633 1 97.5 93 PRO A C 1
ATOM 663 O O . PRO A 1 93 ? -5.879 -23.047 -10.25 1 97.5 93 PRO A O 1
ATOM 666 N N . GLY A 1 94 ? -3.773 -23.719 -10.125 1 98 94 GLY A N 1
ATOM 667 C CA . GLY A 1 94 ? -3.49 -23.375 -11.508 1 98 94 GLY A CA 1
ATOM 668 C C . GLY A 1 94 ? -2.068 -22.891 -11.719 1 98 94 GLY A C 1
ATOM 669 O O . GLY A 1 94 ? -1.19 -23.141 -10.891 1 98 94 GLY A O 1
ATOM 670 N N . LYS A 1 95 ? -1.807 -22.438 -12.867 1 98.44 95 LYS A N 1
ATOM 671 C CA . LYS A 1 95 ? -0.54 -21.812 -13.234 1 98.44 95 LYS A CA 1
ATOM 672 C C . LYS A 1 95 ? -0.717 -20.312 -13.469 1 98.44 95 LYS A C 1
ATOM 674 O O . LYS A 1 95 ? -1.527 -19.906 -14.305 1 98.44 95 LYS A O 1
ATOM 679 N N . PHE A 1 96 ? 0.085 -19.531 -12.695 1 98.31 96 PHE A N 1
ATOM 680 C CA . PHE A 1 96 ? -0.142 -18.078 -12.727 1 98.31 96 PHE A CA 1
ATOM 681 C C . PHE A 1 96 ? 1.181 -17.328 -12.766 1 98.31 96 PHE A C 1
ATOM 683 O O . PHE A 1 96 ? 2.242 -17.906 -12.531 1 98.31 96 PHE A O 1
ATOM 690 N N . ARG A 1 97 ? 1.113 -16.109 -13.109 1 98.06 97 ARG A N 1
ATOM 691 C CA . ARG A 1 97 ? 2.193 -15.133 -12.953 1 98.06 97 ARG A CA 1
ATOM 692 C C . ARG A 1 97 ? 1.761 -13.977 -12.055 1 98.06 97 ARG A C 1
ATOM 694 O O . ARG A 1 97 ? 0.581 -13.625 -12.016 1 98.06 97 ARG A O 1
ATOM 701 N N . LEU A 1 98 ? 2.682 -13.516 -11.305 1 97.31 98 LEU A N 1
ATOM 702 C CA . LEU A 1 98 ? 2.471 -12.258 -10.602 1 97.31 98 LEU A CA 1
ATOM 703 C C . LEU A 1 98 ? 2.957 -11.078 -11.438 1 97.31 98 LEU A C 1
ATOM 705 O O . LEU A 1 98 ? 4.09 -11.086 -11.93 1 97.31 98 LEU A O 1
ATOM 709 N N . ARG A 1 99 ? 2.125 -10.18 -11.688 1 96.94 99 ARG A N 1
ATOM 710 C CA . ARG A 1 99 ? 2.564 -8.914 -12.266 1 96.94 99 ARG A CA 1
ATOM 711 C C . ARG A 1 99 ? 2.613 -7.812 -11.211 1 96.94 99 ARG A C 1
ATOM 713 O O . ARG A 1 99 ? 1.654 -7.625 -10.453 1 96.94 99 ARG A O 1
ATOM 720 N N . VAL A 1 100 ? 3.688 -7.121 -11.094 1 97.25 100 VAL A N 1
ATOM 721 C CA . VAL A 1 100 ? 3.834 -5.969 -10.211 1 97.25 100 VAL A CA 1
ATOM 722 C C . VAL A 1 100 ? 3.977 -4.695 -11.039 1 97.25 100 VAL A C 1
ATOM 724 O O . VAL A 1 100 ? 4.887 -4.586 -11.867 1 97.25 100 VAL A O 1
ATOM 727 N N . MET A 1 101 ? 3.1 -3.771 -10.844 1 96.75 101 MET A N 1
ATOM 728 C CA . MET A 1 101 ? 3.121 -2.492 -11.547 1 96.75 101 MET A CA 1
ATOM 729 C C . MET A 1 101 ? 3.627 -1.378 -10.641 1 96.75 101 MET A C 1
ATOM 731 O O . MET A 1 101 ? 3.277 -1.329 -9.461 1 96.75 101 MET A O 1
ATOM 735 N N . LEU A 1 102 ? 4.395 -0.532 -11.195 1 96.06 102 LEU A N 1
ATOM 736 C CA . LEU A 1 102 ? 4.879 0.655 -10.5 1 96.06 102 LEU A CA 1
ATOM 737 C C . LEU A 1 102 ? 4.07 1.885 -10.891 1 96.06 102 LEU A C 1
ATOM 739 O O . LEU A 1 102 ? 3.871 2.146 -12.078 1 96.06 102 LEU A O 1
ATOM 743 N N . SER A 1 103 ? 3.652 2.568 -9.914 1 94.44 103 SER A N 1
ATOM 744 C CA . SER A 1 103 ? 2.949 3.828 -10.133 1 94.44 103 SER A CA 1
ATOM 745 C C . SER A 1 103 ? 3.637 4.98 -9.406 1 94.44 103 SER A C 1
ATOM 747 O O . SER A 1 103 ? 4.211 4.789 -8.336 1 94.44 103 SER A O 1
ATOM 749 N N . ALA A 1 104 ? 3.576 6.098 -10.016 1 92.88 104 ALA A N 1
ATOM 750 C CA . ALA A 1 104 ? 4.082 7.328 -9.406 1 92.88 104 ALA A CA 1
ATOM 751 C C . ALA A 1 104 ? 2.936 8.211 -8.914 1 92.88 104 ALA A C 1
ATOM 753 O O . ALA A 1 104 ? 2.039 8.562 -9.688 1 92.88 104 ALA A O 1
ATOM 754 N N . ALA A 1 105 ? 2.988 8.461 -7.656 1 91.75 105 ALA A N 1
ATOM 755 C CA . ALA A 1 105 ? 2.002 9.367 -7.074 1 91.75 105 ALA A CA 1
ATOM 756 C C . ALA A 1 105 ? 2.486 10.812 -7.133 1 91.75 105 ALA A C 1
ATOM 758 O O . ALA A 1 105 ? 3.629 11.102 -6.777 1 91.75 105 ALA A O 1
ATOM 759 N N . SER A 1 106 ? 1.681 11.68 -7.621 1 89.88 106 SER A N 1
ATOM 760 C CA . SER A 1 106 ? 1.939 13.117 -7.684 1 89.88 106 SER A CA 1
ATOM 761 C C . SER A 1 106 ? 0.758 13.914 -7.141 1 89.88 106 SER A C 1
ATOM 763 O O . SER A 1 106 ? -0.225 13.336 -6.672 1 89.88 106 SER A O 1
ATOM 765 N N . TYR A 1 107 ? 0.941 15.234 -7.152 1 85.5 107 TYR A N 1
ATOM 766 C CA . TYR A 1 107 ? -0.128 16.141 -6.75 1 85.5 107 TYR A CA 1
ATOM 767 C C . TYR A 1 107 ? -1.387 15.898 -7.574 1 85.5 107 TYR A C 1
ATOM 769 O O . TYR A 1 107 ? -2.504 16.031 -7.066 1 85.5 107 TYR A O 1
ATOM 777 N N . ASN A 1 108 ? -1.258 15.422 -8.758 1 81.81 108 ASN A N 1
ATOM 778 C CA . ASN A 1 108 ? -2.367 15.312 -9.695 1 81.81 108 ASN A CA 1
ATOM 779 C C . ASN A 1 108 ? -2.979 13.914 -9.688 1 81.81 108 ASN A C 1
ATOM 781 O O . ASN A 1 108 ? -4.047 13.695 -10.266 1 81.81 108 ASN A O 1
ATOM 785 N N . GLY A 1 109 ? -2.324 13.023 -9.078 1 87.44 109 GLY A N 1
ATOM 786 C CA . GLY A 1 109 ? -2.828 11.656 -9.086 1 87.44 109 GLY A CA 1
ATOM 787 C C . GLY A 1 109 ? -1.732 10.617 -9.211 1 87.44 109 GLY A C 1
ATOM 788 O O . GLY A 1 109 ? -0.564 10.906 -8.938 1 87.44 109 GLY A O 1
ATOM 789 N N . VAL A 1 110 ? -2.201 9.406 -9.484 1 89.62 110 VAL A N 1
ATOM 790 C CA . VAL A 1 110 ? -1.255 8.305 -9.625 1 89.62 110 VAL A CA 1
ATOM 791 C C . VAL A 1 110 ? -1.18 7.867 -11.086 1 89.62 110 VAL A C 1
ATOM 793 O O . VAL A 1 110 ? -2.203 7.785 -11.766 1 89.62 110 VAL A O 1
ATOM 796 N N . VAL A 1 111 ? 0.024 7.641 -11.586 1 88.94 111 VAL A N 1
ATOM 797 C CA . VAL A 1 111 ? 0.238 7.203 -12.961 1 88.94 111 VAL A CA 1
ATOM 798 C C . VAL A 1 111 ? 1.122 5.957 -12.977 1 88.94 111 VAL A C 1
ATOM 800 O O . VAL A 1 111 ? 2.16 5.918 -12.312 1 88.94 111 VAL A O 1
ATOM 803 N N . THR A 1 112 ? 0.733 4.965 -13.781 1 92.69 112 THR A N 1
ATOM 804 C CA . THR A 1 112 ? 1.534 3.754 -13.938 1 92.69 112 THR A CA 1
ATOM 805 C C . THR A 1 112 ? 2.797 4.043 -14.742 1 92.69 112 THR A C 1
ATOM 807 O O . THR A 1 112 ? 2.734 4.684 -15.797 1 92.69 112 THR A O 1
ATOM 810 N N . LYS A 1 113 ? 3.904 3.559 -14.273 1 92.25 113 LYS A N 1
ATOM 811 C CA . LYS A 1 113 ? 5.176 3.887 -14.906 1 92.25 113 LYS A CA 1
ATOM 812 C C . LYS A 1 113 ? 5.809 2.65 -15.539 1 92.25 113 LYS A C 1
ATOM 814 O O . LYS A 1 113 ? 6.445 2.742 -16.594 1 92.25 113 LYS A O 1
ATOM 819 N N . GLU A 1 114 ? 5.711 1.531 -14.953 1 93.62 114 GLU A N 1
ATOM 820 C CA . GLU A 1 114 ? 6.418 0.32 -15.359 1 93.62 114 GLU A CA 1
ATOM 821 C C . GLU A 1 114 ? 5.785 -0.922 -14.742 1 93.62 114 GLU A C 1
ATOM 823 O O . GLU A 1 114 ? 4.965 -0.817 -13.82 1 93.62 114 GLU A O 1
ATOM 828 N N . TYR A 1 115 ? 6.094 -2.043 -15.273 1 95.12 115 TYR A N 1
ATOM 829 C CA . TYR A 1 115 ? 5.691 -3.287 -14.633 1 95.12 115 TYR A CA 1
ATOM 830 C C . TYR A 1 115 ? 6.734 -4.375 -14.844 1 95.12 115 TYR A C 1
ATOM 832 O O . TYR A 1 115 ? 7.621 -4.238 -15.695 1 95.12 115 TYR A O 1
ATOM 840 N N . VAL A 1 116 ? 6.66 -5.391 -14.102 1 96.69 116 VAL A N 1
ATOM 841 C CA . VAL A 1 116 ? 7.473 -6.59 -14.25 1 96.69 116 VAL A CA 1
ATOM 842 C C . VAL A 1 116 ? 6.629 -7.828 -13.953 1 96.69 116 VAL A C 1
ATOM 844 O O . VAL A 1 116 ? 5.797 -7.816 -13.039 1 96.69 116 VAL A O 1
ATOM 847 N N . ASP A 1 117 ? 6.82 -8.922 -14.688 1 97.06 117 ASP A N 1
ATOM 848 C CA . ASP A 1 117 ? 6.137 -10.195 -14.469 1 97.06 117 ASP A CA 1
ATOM 849 C C . ASP A 1 117 ? 7.059 -11.211 -13.797 1 97.06 117 ASP A C 1
ATOM 851 O O . ASP A 1 117 ? 8.25 -11.273 -14.102 1 97.06 117 ASP A O 1
ATOM 855 N N . SER A 1 118 ? 6.484 -11.938 -12.953 1 97.62 118 SER A N 1
ATOM 856 C CA . SER A 1 118 ? 7.246 -13.039 -12.367 1 97.62 118 SER A CA 1
ATOM 857 C C . SER A 1 118 ? 7.309 -14.234 -13.312 1 97.62 118 SER A C 1
ATOM 859 O O . SER A 1 118 ? 6.707 -14.211 -14.391 1 97.62 118 SER A O 1
ATOM 861 N N . THR A 1 119 ? 8.148 -15.234 -12.914 1 96.31 119 THR A N 1
ATOM 862 C CA . THR A 1 119 ? 8.039 -16.547 -13.539 1 96.31 119 THR A CA 1
ATOM 863 C C . THR A 1 119 ? 6.715 -17.219 -13.164 1 96.31 119 THR A C 1
ATOM 865 O O . THR A 1 119 ? 5.926 -16.656 -12.406 1 96.31 119 THR A O 1
ATOM 868 N N . ILE A 1 120 ? 6.516 -18.344 -13.703 1 97.94 120 ILE A N 1
ATOM 869 C CA . ILE A 1 120 ? 5.273 -19.078 -13.469 1 97.94 120 ILE A CA 1
ATOM 870 C C . ILE A 1 120 ? 5.266 -19.641 -12.039 1 97.94 120 ILE A C 1
ATOM 872 O O . ILE A 1 120 ? 6.277 -20.156 -11.562 1 97.94 120 ILE A O 1
ATOM 876 N N . ILE A 1 121 ? 4.172 -19.469 -11.383 1 97.5 121 ILE A N 1
ATOM 877 C CA . ILE A 1 121 ? 3.906 -20.062 -10.078 1 97.5 121 ILE A CA 1
ATOM 878 C C . ILE A 1 121 ? 2.922 -21.219 -10.227 1 97.5 121 ILE A C 1
ATOM 880 O O . ILE A 1 121 ? 1.79 -21.031 -10.68 1 97.5 121 ILE A O 1
ATOM 884 N N . HIS A 1 122 ? 3.309 -22.375 -9.891 1 97.94 122 HIS A N 1
ATOM 885 C CA . HIS A 1 122 ? 2.426 -23.547 -9.891 1 97.94 122 HIS A CA 1
ATOM 886 C C . HIS A 1 122 ? 1.688 -23.656 -8.555 1 97.94 122 HIS A C 1
ATOM 888 O O . HIS A 1 122 ? 2.299 -23.953 -7.527 1 97.94 122 HIS A O 1
ATOM 894 N N . VAL A 1 123 ? 0.418 -23.453 -8.578 1 98 123 VAL A N 1
ATOM 895 C CA . VAL A 1 123 ? -0.379 -23.531 -7.363 1 98 123 VAL A CA 1
ATOM 896 C C . VAL A 1 123 ? -1.144 -24.859 -7.328 1 98 123 VAL A C 1
ATOM 898 O O . VAL A 1 123 ? -1.988 -25.109 -8.188 1 98 123 VAL A O 1
ATOM 901 N N . HIS A 1 124 ? -0.833 -25.719 -6.402 1 97.69 124 HIS A N 1
ATOM 902 C CA . HIS A 1 124 ? -1.473 -27.031 -6.289 1 97.69 124 HIS A CA 1
ATOM 903 C C . HIS A 1 124 ? -1.364 -27.578 -4.871 1 97.69 124 HIS A C 1
ATOM 905 O O . HIS A 1 124 ? -0.458 -27.203 -4.125 1 97.69 124 HIS A O 1
ATOM 911 N N . ALA A 1 125 ? -2.322 -28.422 -4.598 1 95.25 125 ALA A N 1
ATOM 912 C CA . ALA A 1 125 ? -2.32 -29.062 -3.285 1 95.25 125 ALA A CA 1
ATOM 913 C C . ALA A 1 125 ? -1.036 -29.859 -3.066 1 95.25 125 ALA A C 1
ATOM 915 O O . ALA A 1 125 ? -0.562 -30.547 -3.971 1 95.25 125 ALA A O 1
ATOM 916 N N . GLY A 1 126 ? -0.475 -29.719 -1.937 1 92.75 126 GLY A N 1
ATOM 917 C CA . GLY A 1 126 ? 0.701 -30.5 -1.578 1 92.75 126 GLY A CA 1
ATOM 918 C C . GLY A 1 126 ? 2.004 -29.812 -1.94 1 92.75 126 GLY A C 1
ATOM 919 O O . GLY A 1 126 ? 3.082 -30.391 -1.773 1 92.75 126 GLY A O 1
ATOM 920 N N . ALA A 1 127 ? 1.949 -28.656 -2.57 1 91.94 127 ALA A N 1
ATOM 921 C CA . ALA A 1 127 ? 3.174 -27.922 -2.869 1 91.94 127 ALA A CA 1
ATOM 922 C C . ALA A 1 127 ? 3.992 -27.688 -1.603 1 91.94 127 ALA A C 1
ATOM 924 O O . ALA A 1 127 ? 3.439 -27.375 -0.547 1 91.94 127 ALA A O 1
ATOM 925 N N . ALA A 1 128 ? 5.25 -27.906 -1.652 1 84.31 128 ALA A N 1
ATOM 926 C CA . ALA A 1 128 ? 6.133 -27.75 -0.501 1 84.31 128 ALA A CA 1
ATOM 927 C C . ALA A 1 128 ? 6.27 -26.281 -0.115 1 84.31 128 ALA A C 1
ATOM 929 O O . ALA A 1 128 ? 6.18 -25.391 -0.97 1 84.31 128 ALA A O 1
ATOM 930 N N . ALA A 1 129 ? 6.465 -26.094 1.176 1 80.94 129 ALA A N 1
ATOM 931 C CA . ALA A 1 129 ? 6.727 -24.734 1.648 1 80.94 129 ALA A CA 1
ATOM 932 C C . ALA A 1 129 ? 8.031 -24.203 1.079 1 80.94 129 ALA A C 1
ATOM 934 O O . ALA A 1 129 ? 8.984 -24.953 0.872 1 80.94 129 ALA A O 1
ATOM 935 N N . GLN A 1 130 ? 7.98 -22.922 0.809 1 81.69 130 GLN A N 1
ATOM 936 C CA . GLN A 1 130 ? 9.164 -22.266 0.257 1 81.69 130 GLN A CA 1
ATOM 937 C C . GLN A 1 130 ? 10.25 -22.109 1.314 1 81.69 130 GLN A C 1
ATOM 939 O O . GLN A 1 130 ? 9.984 -21.641 2.424 1 81.69 130 GLN A O 1
ATOM 944 N N . ARG A 1 131 ? 11.414 -22.703 1.02 1 85.62 131 ARG A N 1
ATOM 945 C CA . ARG A 1 131 ? 12.586 -22.422 1.846 1 85.62 131 ARG A CA 1
ATOM 946 C C . ARG A 1 131 ? 13.594 -21.562 1.096 1 85.62 131 ARG A C 1
ATOM 948 O O . ARG A 1 131 ? 13.906 -21.828 -0.064 1 85.62 131 ARG A O 1
ATOM 955 N N . PRO A 1 132 ? 14.047 -20.547 1.838 1 89.19 132 PRO A N 1
ATOM 956 C CA . PRO A 1 132 ? 15 -19.688 1.128 1 89.19 132 PRO A CA 1
ATOM 957 C C . PRO A 1 132 ? 16.328 -20.391 0.857 1 89.19 132 PRO A C 1
ATOM 959 O O . PRO A 1 132 ? 16.828 -21.141 1.706 1 89.19 132 PRO A O 1
ATOM 962 N N . THR A 1 133 ? 16.828 -20.234 -0.339 1 87.69 133 THR A N 1
ATOM 963 C CA . THR A 1 133 ? 18.188 -20.656 -0.663 1 87.69 133 THR A CA 1
ATOM 964 C C . THR A 1 133 ? 19.219 -19.781 0.056 1 87.69 133 THR A C 1
ATOM 966 O O . THR A 1 133 ? 18.891 -18.688 0.533 1 87.69 133 THR A O 1
ATOM 969 N N . PRO A 1 134 ? 20.469 -20.281 0.178 1 90.44 134 PRO A N 1
ATOM 970 C CA . PRO A 1 134 ? 21.5 -19.453 0.804 1 90.44 134 PRO A CA 1
ATOM 971 C C . PRO A 1 134 ? 21.641 -18.094 0.14 1 90.44 134 PRO A C 1
ATOM 973 O O . PRO A 1 134 ? 21.844 -17.078 0.825 1 90.44 134 PRO A O 1
ATOM 976 N N . THR A 1 135 ? 21.516 -18.062 -1.191 1 90.38 135 THR A N 1
ATOM 977 C CA . THR A 1 135 ? 21.609 -16.781 -1.906 1 90.38 135 THR A CA 1
ATOM 978 C C . THR A 1 135 ? 20.453 -15.875 -1.523 1 90.38 135 THR A C 1
ATOM 980 O O . THR A 1 135 ? 20.625 -14.664 -1.359 1 90.38 135 THR A O 1
ATOM 983 N N . GLN A 1 136 ? 19.312 -16.422 -1.368 1 88.56 136 GLN A N 1
ATOM 984 C CA . GLN A 1 136 ? 18.141 -15.664 -0.967 1 88.56 136 GLN A CA 1
ATOM 985 C C . GLN A 1 136 ? 18.281 -15.141 0.46 1 88.56 136 GLN A C 1
ATOM 987 O O . GLN A 1 136 ? 17.891 -14.016 0.758 1 88.56 136 GLN A O 1
ATOM 992 N N . VAL A 1 137 ? 18.859 -15.969 1.284 1 92.19 137 VAL A N 1
ATOM 993 C CA . VAL A 1 137 ? 19.078 -15.57 2.67 1 92.19 137 VAL A CA 1
ATOM 994 C C . VAL A 1 137 ? 20 -14.359 2.721 1 92.19 137 VAL A C 1
ATOM 996 O O . VAL A 1 137 ? 19.75 -13.398 3.451 1 92.19 137 VAL A O 1
ATOM 999 N N . ALA A 1 138 ? 21.031 -14.43 1.921 1 93.75 138 ALA A N 1
ATOM 1000 C CA . ALA A 1 138 ? 21.984 -13.328 1.869 1 93.75 138 ALA A CA 1
ATOM 1001 C C . ALA A 1 138 ? 21.312 -12.047 1.39 1 93.75 138 ALA A C 1
ATOM 1003 O O . ALA A 1 138 ? 21.594 -10.961 1.908 1 93.75 138 ALA A O 1
ATOM 1004 N N . ARG A 1 139 ? 20.516 -12.203 0.429 1 92.94 139 ARG A N 1
ATOM 1005 C CA . ARG A 1 139 ? 19.781 -11.062 -0.107 1 92.94 139 ARG A CA 1
ATOM 1006 C C . ARG A 1 139 ? 18.844 -10.477 0.942 1 92.94 139 ARG A C 1
ATOM 1008 O O . ARG A 1 139 ? 18.766 -9.258 1.102 1 92.94 139 ARG A O 1
ATOM 1015 N N . LEU A 1 140 ? 18.109 -11.305 1.615 1 94.31 140 LEU A N 1
ATOM 1016 C CA . LEU A 1 140 ? 17.188 -10.875 2.658 1 94.31 140 LEU A CA 1
ATOM 1017 C C . LEU A 1 140 ? 17.938 -10.18 3.793 1 94.31 140 LEU A C 1
ATOM 1019 O O . LEU A 1 140 ? 17.438 -9.203 4.367 1 94.31 140 LEU A O 1
ATOM 1023 N N . GLN A 1 141 ? 19.141 -10.648 4.074 1 94.94 141 GLN A N 1
ATOM 1024 C CA . GLN A 1 141 ? 19.969 -10.047 5.125 1 94.94 141 GLN A CA 1
ATOM 1025 C C . GLN A 1 141 ? 20.359 -8.617 4.77 1 94.94 141 GLN A C 1
ATOM 1027 O O . GLN A 1 141 ? 20.375 -7.738 5.637 1 94.94 141 GLN A O 1
ATOM 1032 N N . ARG A 1 142 ? 20.625 -8.422 3.498 1 94.12 142 ARG A N 1
ATOM 1033 C CA . ARG A 1 142 ? 20.953 -7.066 3.053 1 94.12 142 ARG A CA 1
ATOM 1034 C C . ARG A 1 142 ? 19.734 -6.152 3.164 1 94.12 142 ARG A C 1
ATOM 1036 O O . ARG A 1 142 ? 19.875 -4.949 3.408 1 94.12 142 ARG A O 1
ATOM 1043 N N . LEU A 1 143 ? 18.578 -6.746 3.023 1 94.31 143 LEU A N 1
ATOM 1044 C CA . LEU A 1 143 ? 17.344 -5.977 3.014 1 94.31 143 LEU A CA 1
ATOM 1045 C C . LEU A 1 143 ? 16.938 -5.582 4.43 1 94.31 143 LEU A C 1
ATOM 1047 O O . LEU A 1 143 ? 16.078 -4.719 4.613 1 94.31 143 LEU A O 1
ATOM 1051 N N . THR A 1 144 ? 17.578 -6.184 5.449 1 94.19 144 THR A N 1
ATOM 1052 C CA . THR A 1 144 ? 17.25 -5.852 6.832 1 94.19 144 THR A CA 1
ATOM 1053 C C . THR A 1 144 ? 17.625 -4.41 7.152 1 94.19 144 THR A C 1
ATOM 1055 O O . THR A 1 144 ? 17.156 -3.842 8.133 1 94.19 144 THR A O 1
ATOM 1058 N N . THR A 1 145 ? 18.547 -3.812 6.352 1 92.75 145 THR A N 1
ATOM 1059 C CA . THR A 1 145 ? 18.984 -2.439 6.582 1 92.75 145 THR A CA 1
ATOM 1060 C C . THR A 1 145 ? 17.984 -1.45 5.969 1 92.75 145 THR A C 1
ATOM 1062 O O . THR A 1 145 ? 18.047 -0.251 6.25 1 92.75 145 THR A O 1
ATOM 1065 N N . GLU A 1 146 ? 17.125 -2.035 5.16 1 90.25 146 GLU A N 1
ATOM 1066 C CA . GLU A 1 146 ? 16.109 -1.201 4.516 1 90.25 146 GLU A CA 1
ATOM 1067 C C . GLU A 1 146 ? 14.859 -1.092 5.379 1 90.25 146 GLU A C 1
ATOM 1069 O O . GLU A 1 146 ? 14.633 -1.918 6.266 1 90.25 146 GLU A O 1
ATOM 1074 N N . ASN A 1 147 ? 14.055 -0.093 5.238 1 87.75 147 ASN A N 1
ATOM 1075 C CA . ASN A 1 147 ? 12.836 0.135 6 1 87.75 147 ASN A CA 1
ATOM 1076 C C . ASN A 1 147 ? 11.68 -0.711 5.469 1 87.75 147 ASN A C 1
ATOM 1078 O O . ASN A 1 147 ? 10.625 -0.179 5.113 1 87.75 147 ASN A O 1
ATOM 1082 N N . LEU A 1 148 ? 11.844 -2.107 5.453 1 90.5 148 LEU A N 1
ATOM 1083 C CA . LEU A 1 148 ? 10.852 -3.008 4.879 1 90.5 148 LEU A CA 1
ATOM 1084 C C . LEU A 1 148 ? 10.227 -3.887 5.957 1 90.5 148 LEU A C 1
ATOM 1086 O O . LEU A 1 148 ? 9.43 -4.781 5.656 1 90.5 148 LEU A O 1
ATOM 1090 N N . ASP A 1 149 ? 10.555 -3.676 7.172 1 88.88 149 ASP A N 1
ATOM 1091 C CA . ASP A 1 149 ? 10.055 -4.488 8.273 1 88.88 149 ASP A CA 1
ATOM 1092 C C . ASP A 1 149 ? 10.469 -5.949 8.109 1 88.88 149 ASP A C 1
ATOM 1094 O O . ASP A 1 149 ? 9.641 -6.852 8.219 1 88.88 149 ASP A O 1
ATOM 1098 N N . ILE A 1 150 ? 11.672 -6.199 7.645 1 92.75 150 ILE A N 1
ATOM 1099 C CA . ILE A 1 150 ? 12.297 -7.516 7.594 1 92.75 150 ILE A CA 1
ATOM 1100 C C . ILE A 1 150 ? 13.398 -7.602 8.648 1 92.75 150 ILE A C 1
ATOM 1102 O O . ILE A 1 150 ? 14.352 -6.816 8.625 1 92.75 150 ILE A O 1
ATOM 1106 N N . SER A 1 151 ? 13.281 -8.492 9.539 1 94.38 151 SER A N 1
ATOM 1107 C CA . SER A 1 151 ? 14.25 -8.641 10.625 1 94.38 151 SER A CA 1
ATOM 1108 C C . SER A 1 151 ? 15.047 -9.938 10.477 1 94.38 151 SER A C 1
ATOM 1110 O O . SER A 1 151 ? 14.664 -10.82 9.703 1 94.38 151 SER A O 1
ATOM 1112 N N . ALA A 1 152 ? 16.125 -9.977 11.242 1 93.25 152 ALA A N 1
ATOM 1113 C CA . ALA A 1 152 ? 16.922 -11.203 11.281 1 93.25 152 ALA A CA 1
ATOM 1114 C C . ALA A 1 152 ? 16.094 -12.367 11.82 1 93.25 152 ALA A C 1
ATOM 1116 O O . ALA A 1 152 ? 16.266 -13.508 11.391 1 93.25 152 ALA A O 1
ATOM 1117 N N . ALA A 1 153 ? 15.188 -12.031 12.695 1 93.81 153 ALA A N 1
ATOM 1118 C CA . ALA A 1 153 ? 14.32 -13.062 13.266 1 93.81 153 ALA A CA 1
ATOM 1119 C C . ALA A 1 153 ? 13.359 -13.609 12.219 1 93.81 153 ALA A C 1
ATOM 1121 O O . ALA A 1 153 ? 13.07 -14.812 12.203 1 93.81 153 ALA A O 1
ATOM 1122 N N . ASP A 1 154 ? 12.891 -12.805 11.398 1 93.31 154 ASP A N 1
ATOM 1123 C CA . ASP A 1 154 ? 12.031 -13.25 10.305 1 93.31 154 ASP A CA 1
ATOM 1124 C C . ASP A 1 154 ? 12.766 -14.227 9.391 1 93.31 154 ASP A C 1
ATOM 1126 O O . ASP A 1 154 ? 12.234 -15.281 9.039 1 93.31 154 ASP A O 1
ATOM 1130 N N . ILE A 1 155 ? 13.977 -13.859 9.078 1 93.56 155 ILE A N 1
ATOM 1131 C CA . ILE A 1 155 ? 14.781 -14.664 8.164 1 93.56 155 ILE A CA 1
ATOM 1132 C C . ILE A 1 155 ? 15.023 -16.047 8.766 1 93.56 155 ILE A C 1
ATOM 1134 O O . ILE A 1 155 ? 14.914 -17.062 8.078 1 93.56 155 ILE A O 1
ATOM 1138 N N . ALA A 1 156 ? 15.281 -16.031 10.031 1 93.5 156 ALA A N 1
ATOM 1139 C CA . ALA A 1 156 ? 15.5 -17.297 10.727 1 93.5 156 ALA A CA 1
ATOM 1140 C C . ALA A 1 156 ? 14.234 -18.141 10.711 1 93.5 156 ALA A C 1
ATOM 1142 O O . ALA A 1 156 ? 14.305 -19.359 10.539 1 93.5 156 ALA A O 1
ATOM 1143 N N . ALA A 1 157 ? 13.141 -17.484 10.844 1 91.38 157 ALA A N 1
ATOM 1144 C CA . ALA A 1 157 ? 11.867 -18.203 10.844 1 91.38 157 ALA A CA 1
ATOM 1145 C C . ALA A 1 157 ? 11.586 -18.812 9.477 1 91.38 157 ALA A C 1
ATOM 1147 O O . ALA A 1 157 ? 11.062 -19.922 9.375 1 91.38 157 ALA A O 1
ATOM 1148 N N . TRP A 1 158 ? 11.992 -18.109 8.492 1 90.06 158 TRP A N 1
ATOM 1149 C CA . TRP A 1 158 ? 11.758 -18.609 7.137 1 90.06 158 TRP A CA 1
ATOM 1150 C C . TRP A 1 158 ? 12.672 -19.781 6.816 1 90.06 158 TRP A C 1
ATOM 1152 O O . TRP A 1 158 ? 12.32 -20.656 6.02 1 90.06 158 TRP A O 1
ATOM 1162 N N . GLN A 1 159 ? 13.859 -19.797 7.453 1 88.88 159 GLN A N 1
ATOM 1163 C CA . GLN A 1 159 ? 14.82 -20.875 7.211 1 88.88 159 GLN A CA 1
ATOM 1164 C C . GLN A 1 159 ? 14.406 -22.156 7.906 1 88.88 159 GLN A C 1
ATOM 1166 O O . GLN A 1 159 ? 14.805 -23.25 7.5 1 88.88 159 GLN A O 1
ATOM 1171 N N . ARG A 1 160 ? 13.477 -21.953 8.93 1 82.06 160 ARG A N 1
ATOM 1172 C CA . ARG A 1 160 ? 13.086 -23.125 9.719 1 82.06 160 ARG A CA 1
ATOM 1173 C C . ARG A 1 160 ? 11.773 -23.703 9.203 1 82.06 160 ARG A C 1
ATOM 1175 O O . ARG A 1 160 ? 11.383 -24.812 9.594 1 82.06 160 ARG A O 1
ATOM 1182 N N . ALA A 1 161 ? 11.078 -22.984 8.477 1 67.5 161 ALA A N 1
ATOM 1183 C CA . ALA A 1 161 ? 9.773 -23.469 8.023 1 67.5 161 ALA A CA 1
ATOM 1184 C C . ALA A 1 161 ? 9.938 -24.625 7.035 1 67.5 161 ALA A C 1
ATOM 1186 O O . ALA A 1 161 ? 10.953 -24.719 6.348 1 67.5 161 ALA A O 1
ATOM 1187 N N . MET B 1 1 ? -18.984 12.992 -18.406 1 29.73 1 MET B N 1
ATOM 1188 C CA . MET B 1 1 ? -18.141 13.398 -17.281 1 29.73 1 MET B CA 1
ATOM 1189 C C . MET B 1 1 ? -17.891 12.234 -16.328 1 29.73 1 MET B C 1
ATOM 1191 O O . MET B 1 1 ? -18.844 11.648 -15.797 1 29.73 1 MET B O 1
ATOM 1195 N N . ALA B 1 2 ? -17.031 11.227 -16.578 1 44.28 2 ALA B N 1
ATOM 1196 C CA . ALA B 1 2 ? -17.094 9.914 -15.953 1 44.28 2 ALA B CA 1
ATOM 1197 C C . ALA B 1 2 ? -17.312 10.039 -14.445 1 44.28 2 ALA B C 1
ATOM 1199 O O . ALA B 1 2 ? -16.578 10.766 -13.766 1 44.28 2 ALA B O 1
ATOM 1200 N N . GLY B 1 3 ? -18.469 10.008 -14 1 62.31 3 GLY B N 1
ATOM 1201 C CA . GLY B 1 3 ? -19.062 10.281 -12.695 1 62.31 3 GLY B CA 1
ATOM 1202 C C . GLY B 1 3 ? -18.281 9.656 -11.547 1 62.31 3 GLY B C 1
ATOM 1203 O O . GLY B 1 3 ? -17.422 8.805 -11.766 1 62.31 3 GLY B O 1
ATOM 1204 N N . ARG B 1 4 ? -18.359 10.352 -10.375 1 80.56 4 ARG B N 1
ATOM 1205 C CA . ARG B 1 4 ? -17.844 9.805 -9.125 1 80.56 4 ARG B CA 1
ATOM 1206 C C . ARG B 1 4 ? -18.234 8.344 -8.961 1 80.56 4 ARG B C 1
ATOM 1208 O O . ARG B 1 4 ? -19.422 8.008 -9.062 1 80.56 4 ARG B O 1
ATOM 1215 N N . GLU B 1 5 ? -17.281 7.438 -8.906 1 91.25 5 GLU B N 1
ATOM 1216 C CA . GLU B 1 5 ? -17.531 6 -8.82 1 91.25 5 GLU B CA 1
ATOM 1217 C C . GLU B 1 5 ? -17.422 5.504 -7.383 1 91.25 5 GLU B C 1
ATOM 1219 O O . GLU B 1 5 ? -17.938 4.43 -7.055 1 91.25 5 GLU B O 1
ATOM 1224 N N . PHE B 1 6 ? -16.812 6.289 -6.578 1 94.62 6 PHE B N 1
ATOM 1225 C CA . PHE B 1 6 ? -16.609 5.879 -5.195 1 94.62 6 PHE B CA 1
ATOM 1226 C C . PHE B 1 6 ? -16.797 7.059 -4.246 1 94.62 6 PHE B C 1
ATOM 1228 O O . PHE B 1 6 ? -16.609 8.211 -4.637 1 94.62 6 PHE B O 1
ATOM 1235 N N . THR B 1 7 ? -17.188 6.781 -3.078 1 95.12 7 THR B N 1
ATOM 1236 C CA . THR B 1 7 ? -17.109 7.746 -1.989 1 95.12 7 THR B CA 1
ATOM 1237 C C . THR B 1 7 ? -15.961 7.406 -1.045 1 95.12 7 THR B C 1
ATOM 1239 O O . THR B 1 7 ? -15.766 6.242 -0.69 1 95.12 7 THR B O 1
ATOM 1242 N N . LEU B 1 8 ? -15.227 8.391 -0.722 1 96.19 8 LEU B N 1
ATOM 1243 C CA . LEU B 1 8 ? -14.133 8.281 0.234 1 96.19 8 LEU B CA 1
ATOM 1244 C C . LEU B 1 8 ? -14.391 9.156 1.455 1 96.19 8 LEU B C 1
ATOM 1246 O O . LEU B 1 8 ? -14.836 10.297 1.324 1 96.19 8 LEU B O 1
ATOM 1250 N N . SER B 1 9 ? -14.141 8.562 2.633 1 97.12 9 SER B N 1
ATOM 1251 C CA . SER B 1 9 ? -14.219 9.367 3.848 1 97.12 9 SER B CA 1
ATOM 1252 C C . SER B 1 9 ? -13.234 8.883 4.902 1 97.12 9 SER B C 1
ATOM 1254 O O . SER B 1 9 ? -12.836 7.715 4.895 1 97.12 9 SER B O 1
ATOM 1256 N N . PHE B 1 10 ? -12.844 9.758 5.793 1 96.62 10 PHE B N 1
ATOM 1257 C CA . PHE B 1 10 ? -12.008 9.367 6.922 1 96.62 10 PHE B CA 1
ATOM 1258 C C . PHE B 1 10 ? -12.836 8.656 7.984 1 96.62 10 PHE B C 1
ATOM 1260 O O . PHE B 1 10 ? -13.695 9.273 8.617 1 96.62 10 PHE B O 1
ATOM 1267 N N . GLU B 1 11 ? -12.57 7.355 8.117 1 96 11 GLU B N 1
ATOM 1268 C CA . GLU B 1 11 ? -13.156 6.637 9.242 1 96 11 GLU B CA 1
ATOM 1269 C C . GLU B 1 11 ? -12.492 7.031 10.562 1 96 11 GLU B C 1
ATOM 1271 O O . GLU B 1 11 ? -13.164 7.16 11.586 1 96 11 GLU B O 1
ATOM 1276 N N . THR B 1 12 ? -11.195 7.117 10.547 1 95 12 THR B N 1
ATOM 1277 C CA . THR B 1 12 ? -10.383 7.746 11.578 1 95 12 THR B CA 1
ATOM 1278 C C . THR B 1 12 ? -9.547 8.883 10.992 1 95 12 THR B C 1
ATOM 1280 O O . THR B 1 12 ? -8.727 8.664 10.102 1 95 12 THR B O 1
ATOM 1283 N N . THR B 1 13 ? -9.75 10.062 11.484 1 93.75 13 THR B N 1
ATOM 1284 C CA . THR B 1 13 ? -9.102 11.258 10.961 1 93.75 13 THR B CA 1
ATOM 1285 C C . THR B 1 13 ? -7.691 11.406 11.523 1 93.75 13 THR B C 1
ATOM 1287 O O . THR B 1 13 ? -7.379 10.852 12.578 1 93.75 13 THR B O 1
ATOM 1290 N N . PRO B 1 14 ? -6.852 12.086 10.742 1 95.38 14 PRO B N 1
ATOM 1291 C CA . PRO B 1 14 ? -5.578 12.461 11.359 1 95.38 14 PRO B CA 1
ATOM 1292 C C . PRO B 1 14 ? -5.754 13.375 12.57 1 95.38 14 PRO B C 1
ATOM 1294 O O . PRO B 1 14 ? -6.82 13.969 12.75 1 95.38 14 PRO B O 1
ATOM 1297 N N . PRO B 1 15 ? -4.73 13.422 13.414 1 94.31 15 PRO B N 1
ATOM 1298 C CA . PRO B 1 15 ? -4.812 14.328 14.555 1 94.31 15 PRO B CA 1
ATOM 1299 C C . PRO B 1 15 ? -4.852 15.805 14.141 1 94.31 15 PRO B C 1
ATOM 1301 O O . PRO B 1 15 ? -4.344 16.156 13.078 1 94.31 15 PRO B O 1
ATOM 1304 N N . THR B 1 16 ? -5.473 16.609 15 1 94.38 16 THR B N 1
ATOM 1305 C CA . THR B 1 16 ? -5.516 18.031 14.719 1 94.38 16 THR B CA 1
ATOM 1306 C C . THR B 1 16 ? -4.172 18.688 15.039 1 94.38 16 THR B C 1
ATOM 1308 O O . THR B 1 16 ? -3.896 19.797 14.586 1 94.38 16 THR B O 1
ATOM 1311 N N . ALA B 1 17 ? -3.34 17.922 15.836 1 96 17 ALA B N 1
ATOM 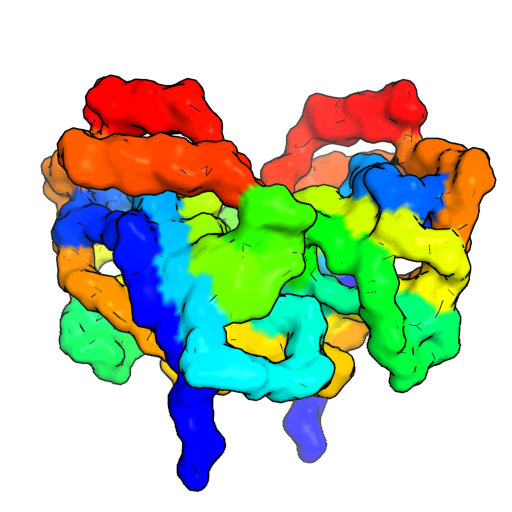1312 C CA . ALA B 1 17 ? -1.998 18.391 16.172 1 96 17 ALA B CA 1
ATOM 1313 C C . ALA B 1 17 ? -1.019 17.219 16.266 1 96 17 ALA B C 1
ATOM 1315 O O . ALA B 1 17 ? -1.396 16.125 16.672 1 96 17 ALA B O 1
ATOM 1316 N N . ALA B 1 18 ? 0.193 17.438 15.898 1 96.06 18 ALA B N 1
ATOM 1317 C CA . ALA B 1 18 ? 1.236 16.422 15.969 1 96.06 18 ALA B CA 1
ATOM 1318 C C . ALA B 1 18 ? 2.609 17.047 16.172 1 96.06 18 ALA B C 1
ATOM 1320 O O . ALA B 1 18 ? 2.822 18.219 15.828 1 96.06 18 ALA B O 1
ATOM 1321 N N . GLN B 1 19 ? 3.525 16.328 16.766 1 96.75 19 GLN B N 1
ATOM 1322 C CA . GLN B 1 19 ? 4.914 16.766 16.891 1 96.75 19 GLN B CA 1
ATOM 1323 C C . GLN B 1 19 ? 5.711 16.391 15.641 1 96.75 19 GLN B C 1
ATOM 1325 O O . GLN B 1 19 ? 5.574 15.281 15.117 1 96.75 19 GLN B O 1
ATOM 1330 N N . PRO B 1 20 ? 6.52 17.375 15.203 1 96.69 20 PRO B N 1
ATOM 1331 C CA . PRO B 1 20 ? 7.355 17.016 14.055 1 96.69 20 PRO B CA 1
ATOM 1332 C C . PRO B 1 20 ? 8.188 15.766 14.305 1 96.69 20 PRO B C 1
ATOM 1334 O O . PRO B 1 20 ? 8.805 15.633 15.367 1 96.69 20 PRO B O 1
ATOM 1337 N N . GLY B 1 21 ? 8.102 14.836 13.359 1 95.06 21 GLY B N 1
ATOM 1338 C CA . GLY B 1 21 ? 8.961 13.672 13.438 1 95.06 21 GLY B CA 1
ATOM 1339 C C . GLY B 1 21 ? 8.383 12.555 14.281 1 95.06 21 GLY B C 1
ATOM 1340 O O . GLY B 1 21 ? 8.984 11.484 14.414 1 95.06 21 GLY B O 1
ATOM 1341 N N . SER B 1 22 ? 7.289 12.781 14.898 1 94.88 22 SER B N 1
ATOM 1342 C CA . SER B 1 22 ? 6.621 11.758 15.688 1 94.88 22 SER B CA 1
ATOM 1343 C C . SER B 1 22 ? 5.457 11.133 14.914 1 94.88 22 SER B C 1
ATOM 1345 O O . SER B 1 22 ? 4.645 11.852 14.336 1 94.88 22 SER B O 1
ATOM 1347 N N . PRO B 1 23 ? 5.363 9.812 14.938 1 94.81 23 PRO B N 1
ATOM 1348 C CA . PRO B 1 23 ? 4.254 9.172 14.234 1 94.81 23 PRO B CA 1
ATOM 1349 C C . PRO B 1 23 ? 2.898 9.461 14.875 1 94.81 23 PRO B C 1
ATOM 1351 O O . PRO B 1 23 ? 2.816 9.648 16.094 1 94.81 23 PRO B O 1
ATOM 1354 N N . PHE B 1 24 ? 1.864 9.547 13.984 1 95.19 24 PHE B N 1
ATOM 1355 C CA . PHE B 1 24 ? 0.507 9.602 14.516 1 95.19 24 PHE B CA 1
ATOM 1356 C C . PHE B 1 24 ? 0.229 8.414 15.422 1 95.19 24 PHE B C 1
ATOM 1358 O O . PHE B 1 24 ? 0.551 7.273 15.078 1 95.19 24 PHE B O 1
ATOM 1365 N N . THR B 1 25 ? -0.323 8.648 16.547 1 92.12 25 THR B N 1
ATOM 1366 C CA . THR B 1 25 ? -0.608 7.582 17.5 1 92.12 25 THR B CA 1
ATOM 1367 C C . THR B 1 25 ? -1.717 6.672 16.969 1 92.12 25 THR B C 1
ATOM 1369 O O . THR B 1 25 ? -1.603 5.445 17.031 1 92.12 25 THR B O 1
ATOM 1372 N N . ILE B 1 26 ? -2.775 7.324 16.469 1 92.88 26 ILE B N 1
ATOM 1373 C CA . ILE B 1 26 ? -3.918 6.594 15.93 1 92.88 26 ILE B CA 1
ATOM 1374 C C . ILE B 1 26 ? -3.801 6.504 14.414 1 92.88 26 ILE B C 1
ATOM 1376 O O . ILE B 1 26 ? -3.494 7.492 13.75 1 92.88 26 ILE B O 1
ATOM 1380 N N . PRO B 1 27 ? -4.023 5.273 13.891 1 95.25 27 PRO B N 1
ATOM 1381 C CA . PRO B 1 27 ? -3.945 5.141 12.438 1 95.25 27 PRO B CA 1
ATOM 1382 C C . PRO B 1 27 ? -4.988 5.984 11.711 1 95.25 27 PRO B C 1
ATOM 1384 O O . PRO B 1 27 ? -6.078 6.215 12.234 1 95.25 27 PRO B O 1
ATOM 1387 N N . VAL B 1 28 ? -4.578 6.449 10.578 1 96.38 28 VAL B N 1
ATOM 1388 C CA . VAL B 1 28 ? -5.559 7.027 9.656 1 96.38 28 VAL B CA 1
ATOM 1389 C C . VAL B 1 28 ? -6.262 5.914 8.891 1 96.38 28 VAL B C 1
ATOM 1391 O O . VAL B 1 28 ? -5.609 5.07 8.266 1 96.38 28 VAL B O 1
ATOM 1394 N N . VAL B 1 29 ? -7.566 5.863 8.961 1 97.31 29 VAL B N 1
ATOM 1395 C CA . VAL B 1 29 ? -8.336 4.836 8.258 1 97.31 29 VAL B CA 1
ATOM 1396 C C . VAL B 1 29 ? -9.312 5.496 7.293 1 97.31 29 VAL B C 1
ATOM 1398 O O . VAL B 1 29 ? -10.047 6.414 7.672 1 97.31 29 VAL B O 1
ATOM 1401 N N . ILE B 1 30 ? -9.344 5.047 6.117 1 97.69 30 ILE B N 1
ATOM 1402 C CA . ILE B 1 30 ? -10.211 5.562 5.062 1 97.69 30 ILE B CA 1
ATOM 1403 C C . ILE B 1 30 ? -11.32 4.551 4.766 1 97.69 30 ILE B C 1
ATOM 1405 O O . ILE B 1 30 ? -11.047 3.355 4.629 1 97.69 30 ILE B O 1
ATOM 1409 N N . ALA B 1 31 ? -12.484 5.039 4.723 1 97.25 31 ALA B N 1
ATOM 1410 C CA . ALA B 1 31 ? -13.609 4.238 4.242 1 97.25 31 ALA B CA 1
ATOM 1411 C C . ALA B 1 31 ? -13.852 4.469 2.752 1 97.25 31 ALA B C 1
ATOM 1413 O O . ALA B 1 31 ? -13.859 5.609 2.285 1 97.25 31 ALA B O 1
ATOM 1414 N N . VAL B 1 32 ? -14.008 3.373 2.029 1 96.44 32 VAL B N 1
ATOM 1415 C CA . VAL B 1 32 ? -14.234 3.41 0.587 1 96.44 32 VAL B CA 1
ATOM 1416 C C . VAL B 1 32 ? -15.531 2.684 0.247 1 96.44 32 VAL B C 1
ATOM 1418 O O . VAL B 1 32 ? -15.703 1.512 0.591 1 96.44 32 VAL B O 1
ATOM 1421 N N . ASN B 1 33 ? -16.422 3.396 -0.427 1 94.62 33 ASN B N 1
ATOM 1422 C CA . ASN B 1 33 ? -17.688 2.801 -0.835 1 94.62 33 ASN B CA 1
ATOM 1423 C C . ASN B 1 33 ? -18 3.105 -2.297 1 94.62 33 ASN B C 1
ATOM 1425 O O . ASN B 1 33 ? -17.859 4.246 -2.742 1 94.62 33 ASN B O 1
ATOM 1429 N N . PRO B 1 34 ? -18.391 2.133 -3.107 1 91.75 34 PRO B N 1
ATOM 1430 C CA . PRO B 1 34 ? -18.781 2.398 -4.496 1 91.75 34 PRO B CA 1
ATOM 1431 C C . PRO B 1 34 ? -20.094 3.158 -4.609 1 91.75 34 PRO B C 1
ATOM 1433 O O . PRO B 1 34 ? -20.953 3.047 -3.73 1 91.75 34 PRO B O 1
ATOM 1436 N N . ILE B 1 35 ? -20 4.113 -5.59 1 89.5 35 ILE B N 1
ATOM 1437 C CA . ILE B 1 35 ? -21.234 4.773 -5.996 1 89.5 35 ILE B CA 1
ATOM 1438 C C . ILE B 1 35 ? -21.875 4.004 -7.152 1 89.5 35 ILE B C 1
ATOM 1440 O O . ILE B 1 35 ? -21.359 4.008 -8.273 1 89.5 35 ILE B O 1
ATOM 1444 N N . GLY B 1 36 ? -22.469 2.902 -6.91 1 81.31 36 GLY B N 1
ATOM 1445 C CA . GLY B 1 36 ? -23 2.021 -7.934 1 81.31 36 GLY B CA 1
ATOM 1446 C C . GLY B 1 36 ? -22.094 0.849 -8.25 1 81.31 36 GLY B C 1
ATOM 1447 O O . GLY B 1 36 ? -21.422 0.32 -7.363 1 81.31 36 GLY B O 1
ATOM 1448 N N . THR B 1 37 ? -22.156 0.384 -9.523 1 74.12 37 THR B N 1
ATOM 1449 C CA . THR B 1 37 ? -21.359 -0.785 -9.891 1 74.12 37 THR B CA 1
ATOM 1450 C C . THR B 1 37 ? -20 -0.365 -10.43 1 74.12 37 THR B C 1
ATOM 1452 O O . THR B 1 37 ? -19.906 0.316 -11.453 1 74.12 37 THR B O 1
ATOM 1455 N N . PRO B 1 38 ? -19.078 -0.635 -9.625 1 71.88 38 PRO B N 1
ATOM 1456 C CA . PRO B 1 38 ? -17.75 -0.292 -10.148 1 71.88 38 PRO B CA 1
ATOM 1457 C C . PRO B 1 38 ? -17.453 -0.946 -11.492 1 71.88 38 PRO B C 1
ATOM 1459 O O . PRO B 1 38 ? -18.078 -1.957 -11.844 1 71.88 38 PRO B O 1
ATOM 1462 N N . ALA B 1 39 ? -16.547 -0.307 -12.125 1 71.69 39 ALA B N 1
ATOM 1463 C CA . ALA B 1 39 ? -16.141 -0.851 -13.422 1 71.69 39 ALA B CA 1
ATOM 1464 C C . ALA B 1 39 ? -15.695 -2.303 -13.289 1 71.69 39 ALA B C 1
ATOM 1466 O O . ALA B 1 39 ? -15.039 -2.67 -12.312 1 71.69 39 ALA B O 1
ATOM 1467 N N . GLN B 1 40 ? -16.031 -3.045 -14.195 1 70.38 40 GLN B N 1
ATOM 1468 C CA . GLN B 1 40 ? -15.836 -4.488 -14.203 1 70.38 40 GLN B CA 1
ATOM 1469 C C . GLN B 1 40 ? -14.352 -4.84 -14.258 1 70.38 40 GLN B C 1
ATOM 1471 O O . GLN B 1 40 ? -13.945 -5.934 -13.859 1 70.38 40 GLN B O 1
ATOM 1476 N N . ASN B 1 41 ? -13.531 -3.973 -14.531 1 84.38 41 ASN B N 1
ATOM 1477 C CA . ASN B 1 41 ? -12.156 -4.379 -14.781 1 84.38 41 ASN B CA 1
ATOM 1478 C C . ASN B 1 41 ? -11.242 -4.012 -13.609 1 84.38 41 ASN B C 1
ATOM 1480 O O . ASN B 1 41 ? -10.031 -4.242 -13.672 1 84.38 41 ASN B O 1
ATOM 1484 N N . VAL B 1 42 ? -11.828 -3.596 -12.508 1 88.44 42 VAL B N 1
ATOM 1485 C CA . VAL B 1 42 ? -11.016 -3.232 -11.352 1 88.44 42 VAL B CA 1
ATOM 1486 C C . VAL B 1 42 ? -10.625 -4.492 -10.578 1 88.44 42 VAL B C 1
ATOM 1488 O O . VAL B 1 42 ? -11.484 -5.305 -10.227 1 88.44 42 VAL B O 1
ATOM 1491 N N . GLN B 1 43 ? -9.414 -4.645 -10.375 1 88.81 43 GLN B N 1
ATOM 1492 C CA . GLN B 1 43 ? -8.914 -5.824 -9.672 1 88.81 43 GLN B CA 1
ATOM 1493 C C . GLN B 1 43 ? -8.805 -5.562 -8.172 1 88.81 43 GLN B C 1
ATOM 1495 O O . GLN B 1 43 ? -9.117 -6.43 -7.359 1 88.81 43 GLN B O 1
ATOM 1500 N N . HIS B 1 44 ? -8.336 -4.438 -7.789 1 91.81 44 HIS B N 1
ATOM 1501 C CA . HIS B 1 44 ? -8.281 -4.02 -6.391 1 91.81 44 HIS B CA 1
ATOM 1502 C C . HIS B 1 44 ? -8.125 -2.51 -6.273 1 91.81 44 HIS B C 1
ATOM 1504 O O . HIS B 1 44 ? -7.832 -1.832 -7.262 1 91.81 44 HIS B O 1
ATOM 1510 N N . LEU B 1 45 ? -8.406 -2.027 -5.152 1 94.12 45 LEU B N 1
ATOM 1511 C CA . LEU B 1 45 ? -8.352 -0.596 -4.879 1 94.12 45 LEU B CA 1
ATOM 1512 C C . LEU B 1 45 ? -7.18 -0.262 -3.965 1 94.12 45 LEU B C 1
ATOM 1514 O O . LEU B 1 45 ? -6.883 -1.008 -3.027 1 94.12 45 LEU B O 1
ATOM 1518 N N . VAL B 1 46 ? -6.57 0.866 -4.25 1 95 46 VAL B N 1
ATOM 1519 C CA . VAL B 1 46 ? -5.402 1.312 -3.496 1 95 46 VAL B CA 1
ATOM 1520 C C . VAL B 1 46 ? -5.578 2.771 -3.086 1 95 46 VAL B C 1
ATOM 1522 O O . VAL B 1 46 ? -6.016 3.6 -3.889 1 95 46 VAL B O 1
ATOM 1525 N N . VAL B 1 47 ? -5.227 3.045 -1.861 1 96.19 47 VAL B N 1
ATOM 1526 C CA . VAL B 1 47 ? -5.191 4.449 -1.463 1 96.19 47 VAL B CA 1
ATOM 1527 C C . VAL B 1 47 ? -3.746 4.906 -1.308 1 96.19 47 VAL B C 1
ATOM 1529 O O . VAL B 1 47 ? -2.867 4.109 -0.972 1 96.19 47 VAL B O 1
ATOM 1532 N N . SER B 1 48 ? -3.502 6.18 -1.544 1 96.06 48 SER B N 1
ATOM 1533 C CA . SER B 1 48 ? -2.201 6.82 -1.396 1 96.06 48 SER B CA 1
ATOM 1534 C C . SER B 1 48 ? -2.322 8.156 -0.671 1 96.06 48 SER B C 1
ATOM 1536 O O . SER B 1 48 ? -3.135 9.008 -1.052 1 96.06 48 SER B O 1
ATOM 1538 N N . ALA B 1 49 ? -1.481 8.336 0.302 1 96.75 49 ALA B N 1
ATOM 1539 C CA . ALA B 1 49 ? -1.516 9.57 1.083 1 96.75 49 ALA B CA 1
ATOM 1540 C C . ALA B 1 49 ? -0.407 10.523 0.647 1 96.75 49 ALA B C 1
ATOM 1542 O O . ALA B 1 49 ? 0.699 10.094 0.316 1 96.75 49 ALA B O 1
ATOM 1543 N N . SER B 1 50 ? -0.703 11.773 0.678 1 95.81 50 SER B N 1
ATOM 1544 C CA . SER B 1 50 ? 0.269 12.836 0.431 1 95.81 50 SER B CA 1
ATOM 1545 C C . SER B 1 50 ? -0.011 14.055 1.3 1 95.81 50 SER B C 1
ATOM 1547 O O . SER B 1 50 ? -1.118 14.219 1.817 1 95.81 50 SER B O 1
ATOM 1549 N N . LEU B 1 51 ? 0.985 14.82 1.447 1 96.31 51 LEU B N 1
ATOM 1550 C CA . LEU B 1 51 ? 0.87 16.016 2.268 1 96.31 51 LEU B CA 1
ATOM 1551 C C . LEU B 1 51 ? 0.562 17.25 1.407 1 96.31 51 LEU B C 1
ATOM 1553 O O . LEU B 1 51 ? 1.15 17.422 0.338 1 96.31 51 LEU B O 1
ATOM 1557 N N . ARG B 1 52 ? -0.386 18.047 1.904 1 96.62 52 ARG B N 1
ATOM 1558 C CA . ARG B 1 52 ? -0.758 19.297 1.239 1 96.62 52 ARG B CA 1
ATOM 1559 C C . ARG B 1 52 ? -0.523 20.484 2.15 1 96.62 52 ARG B C 1
ATOM 1561 O O . ARG B 1 52 ? -0.452 20.344 3.373 1 96.62 52 ARG B O 1
ATOM 1568 N N . ASP B 1 53 ? -0.382 21.641 1.49 1 96.88 53 ASP B N 1
ATOM 1569 C CA . ASP B 1 53 ? -0.316 22.859 2.297 1 96.88 53 ASP B CA 1
ATOM 1570 C C . ASP B 1 53 ? -1.66 23.156 2.959 1 96.88 53 ASP B C 1
ATOM 1572 O O . ASP B 1 53 ? -2.633 22.422 2.752 1 96.88 53 ASP B O 1
ATOM 1576 N N . GLU B 1 54 ? -1.689 24.156 3.785 1 97.31 54 GLU B N 1
ATOM 1577 C CA . GLU B 1 54 ? -2.863 24.5 4.586 1 97.31 54 GLU B CA 1
ATOM 1578 C C . GLU B 1 54 ? -4.094 24.703 3.703 1 97.31 54 GLU B C 1
ATOM 1580 O O . GLU B 1 54 ? -5.188 24.25 4.043 1 97.31 54 GLU B O 1
ATOM 1585 N N . ALA B 1 55 ? -3.992 25.344 2.582 1 96.06 55 ALA B N 1
ATOM 1586 C CA . ALA B 1 55 ? -5.098 25.656 1.678 1 96.06 55 ALA B CA 1
ATOM 1587 C C . ALA B 1 55 ? -5.516 24.422 0.882 1 96.06 55 ALA B C 1
ATOM 1589 O O . ALA B 1 55 ? -6.598 24.391 0.291 1 96.06 55 ALA B O 1
ATOM 1590 N N . GLY B 1 56 ? -4.668 23.359 0.877 1 93.94 56 GLY B N 1
ATOM 1591 C CA . GLY B 1 56 ? -4.941 22.156 0.115 1 93.94 56 GLY B CA 1
ATOM 1592 C C . GLY B 1 56 ? -4.66 22.312 -1.367 1 93.94 56 GLY B C 1
ATOM 1593 O O . GLY B 1 56 ? -4.961 21.406 -2.158 1 93.94 56 GLY B O 1
ATOM 1594 N N . THR B 1 57 ? -4.098 23.422 -1.803 1 92.88 57 THR B N 1
ATOM 1595 C CA . THR B 1 57 ? -3.951 23.719 -3.225 1 92.88 57 THR B CA 1
ATOM 1596 C C . THR B 1 57 ? -2.541 23.375 -3.701 1 92.88 57 THR B C 1
ATOM 1598 O O . THR B 1 57 ? -2.301 23.25 -4.902 1 92.88 57 THR B O 1
ATOM 1601 N N . GLY B 1 58 ? -1.621 23.188 -2.787 1 93.75 58 GLY B N 1
ATOM 1602 C CA . GLY B 1 58 ? -0.242 22.891 -3.143 1 93.75 58 GLY B CA 1
ATOM 1603 C C . GLY B 1 58 ? 0.305 21.672 -2.438 1 93.75 58 GLY B C 1
ATOM 1604 O O . GLY B 1 58 ? -0.18 21.297 -1.369 1 93.75 58 GLY B O 1
ATOM 1605 N N . ALA B 1 59 ? 1.303 21.078 -3.09 1 93.44 59 ALA B N 1
ATOM 1606 C CA . ALA B 1 59 ? 1.989 19.938 -2.484 1 93.44 59 ALA B CA 1
ATOM 1607 C C . ALA B 1 59 ? 2.924 20.391 -1.367 1 93.44 59 ALA B C 1
ATOM 1609 O O . ALA B 1 59 ? 3.547 21.453 -1.464 1 93.44 59 ALA B O 1
ATOM 1610 N N . ALA B 1 60 ? 2.963 19.641 -0.317 1 94.38 60 ALA B N 1
ATOM 1611 C CA . ALA B 1 60 ? 3.939 19.844 0.752 1 94.38 60 ALA B CA 1
ATOM 1612 C C . ALA B 1 60 ? 4.828 18.609 0.914 1 94.38 60 ALA B C 1
ATOM 1614 O O . ALA B 1 60 ? 4.484 17.531 0.446 1 94.38 60 ALA B O 1
ATOM 1615 N N . ILE B 1 61 ? 5.973 18.781 1.507 1 91.38 61 ILE B N 1
ATOM 1616 C CA . ILE B 1 61 ? 6.926 17.688 1.7 1 91.38 61 ILE B CA 1
ATOM 1617 C C . ILE B 1 61 ? 7.016 17.344 3.184 1 91.38 61 ILE B C 1
ATOM 1619 O O . ILE B 1 61 ? 6.648 18.156 4.043 1 91.38 61 ILE B O 1
ATOM 1623 N N . GLY B 1 62 ? 7.477 16.141 3.418 1 94.06 62 GLY B N 1
ATOM 1624 C CA . GLY B 1 62 ? 7.785 15.812 4.801 1 94.06 62 GLY B CA 1
ATOM 1625 C C . GLY B 1 62 ? 6.922 14.695 5.352 1 94.06 62 GLY B C 1
ATOM 1626 O O . GLY B 1 62 ? 7.07 14.297 6.512 1 94.06 62 GLY B O 1
ATOM 1627 N N . LEU B 1 63 ? 5.953 14.203 4.582 1 95.38 63 LEU B N 1
ATOM 1628 C CA . LEU B 1 63 ? 5.172 13.047 5.008 1 95.38 63 LEU B CA 1
ATOM 1629 C C . LEU B 1 63 ? 5.945 11.75 4.777 1 95.38 63 LEU B C 1
ATOM 1631 O O . LEU B 1 63 ? 6.492 11.539 3.691 1 95.38 63 LEU B O 1
ATOM 1635 N N . SER B 1 64 ? 6.031 10.93 5.801 1 94.75 64 SER B N 1
ATOM 1636 C CA . SER B 1 64 ? 6.73 9.656 5.668 1 94.75 64 SER B CA 1
ATOM 1637 C C . SER B 1 64 ? 5.953 8.531 6.34 1 94.75 64 SER B C 1
ATOM 1639 O O . SER B 1 64 ? 4.973 8.773 7.043 1 94.75 64 SER B O 1
ATOM 1641 N N . GLY B 1 65 ? 6.398 7.273 6.051 1 93.81 65 GLY B N 1
ATOM 1642 C CA . GLY B 1 65 ? 5.75 6.086 6.594 1 93.81 65 GLY B CA 1
ATOM 1643 C C . GLY B 1 65 ? 5.055 5.25 5.535 1 93.81 65 GLY B C 1
ATOM 1644 O O . GLY B 1 65 ? 5.535 5.148 4.402 1 93.81 65 GLY B O 1
ATOM 1645 N N . ASN B 1 66 ? 3.965 4.543 5.945 1 93.19 66 ASN B N 1
ATOM 1646 C CA . ASN B 1 66 ? 3.176 3.762 5 1 93.19 66 ASN B CA 1
ATOM 1647 C C . ASN B 1 66 ? 2.152 4.633 4.273 1 93.19 66 ASN B C 1
ATOM 1649 O O . ASN B 1 66 ? 1.041 4.832 4.766 1 93.19 66 ASN B O 1
ATOM 1653 N N . LEU B 1 67 ? 2.488 5.02 3.146 1 95.81 67 LEU B N 1
ATOM 1654 C CA . LEU B 1 67 ? 1.716 6.047 2.457 1 95.81 67 LEU B CA 1
ATOM 1655 C C . LEU B 1 67 ? 0.663 5.418 1.551 1 95.81 67 LEU B C 1
ATOM 1657 O O . LEU B 1 67 ? -0.122 6.129 0.918 1 95.81 67 LEU B O 1
ATOM 1661 N N . THR B 1 68 ? 0.689 4.098 1.491 1 95.31 68 THR B N 1
ATOM 1662 C CA . THR B 1 68 ? -0.269 3.41 0.632 1 95.31 68 THR B CA 1
ATOM 1663 C C . THR B 1 68 ? -0.851 2.189 1.339 1 95.31 68 THR B C 1
ATOM 1665 O O . THR B 1 68 ? -0.245 1.657 2.271 1 95.31 68 THR B O 1
ATOM 1668 N N . ALA B 1 69 ? -2.002 1.865 0.906 1 95.06 69 ALA B N 1
ATOM 1669 C CA . ALA B 1 69 ? -2.658 0.688 1.471 1 95.06 69 ALA B CA 1
ATOM 1670 C C . ALA B 1 69 ? -3.713 0.137 0.515 1 95.06 69 ALA B C 1
ATOM 1672 O O . ALA B 1 69 ? -4.309 0.887 -0.26 1 95.06 69 ALA B O 1
ATOM 1673 N N . SER B 1 70 ? -3.896 -1.116 0.541 1 94.56 70 SER B N 1
ATOM 1674 C CA . SER B 1 70 ? -4.996 -1.751 -0.178 1 94.56 70 SER B CA 1
ATOM 1675 C C . SER B 1 70 ? -6.305 -1.627 0.593 1 94.56 70 SER B C 1
ATOM 1677 O O . SER B 1 70 ? -6.312 -1.674 1.825 1 94.56 70 SER B O 1
ATOM 1679 N N . VAL B 1 71 ? -7.309 -1.451 -0.156 1 95.56 71 VAL B N 1
ATOM 1680 C CA . VAL B 1 71 ? -8.633 -1.477 0.461 1 95.56 71 VAL B CA 1
ATOM 1681 C C . VAL B 1 71 ? -9.016 -2.916 0.791 1 95.56 71 VAL B C 1
ATOM 1683 O O . VAL B 1 71 ? -8.938 -3.799 -0.066 1 95.56 71 VAL B O 1
ATOM 1686 N N . ARG B 1 72 ? -9.422 -3.068 2.037 1 94.62 72 ARG B N 1
ATOM 1687 C CA . ARG B 1 72 ? -9.734 -4.414 2.51 1 94.62 72 ARG B CA 1
ATOM 1688 C C . ARG B 1 72 ? -11.055 -4.426 3.281 1 94.62 72 ARG B C 1
ATOM 1690 O O . ARG B 1 72 ? -11.461 -3.406 3.838 1 94.62 72 ARG B O 1
ATOM 1697 N N . SER B 1 73 ? -11.688 -5.574 3.207 1 93.94 73 SER B N 1
ATOM 1698 C CA . SER B 1 73 ? -12.844 -5.855 4.043 1 93.94 73 SER B CA 1
ATOM 1699 C C . SER B 1 73 ? -12.617 -7.086 4.914 1 93.94 73 SER B C 1
ATOM 1701 O O . SER B 1 73 ? -11.492 -7.582 5.012 1 93.94 73 SER B O 1
ATOM 1703 N N . ARG B 1 74 ? -13.672 -7.594 5.551 1 89.62 74 ARG B N 1
ATOM 1704 C CA . ARG B 1 74 ? -13.578 -8.766 6.418 1 89.62 74 ARG B CA 1
ATOM 1705 C C . ARG B 1 74 ? -13.086 -9.984 5.645 1 89.62 74 ARG B C 1
ATOM 1707 O O . ARG B 1 74 ? -12.375 -10.828 6.195 1 89.62 74 ARG B O 1
ATOM 1714 N N . THR B 1 75 ? -13.312 -10.016 4.445 1 82.81 75 THR B N 1
ATOM 1715 C CA . THR B 1 75 ? -12.977 -11.18 3.637 1 82.81 75 THR B CA 1
ATOM 1716 C C . THR B 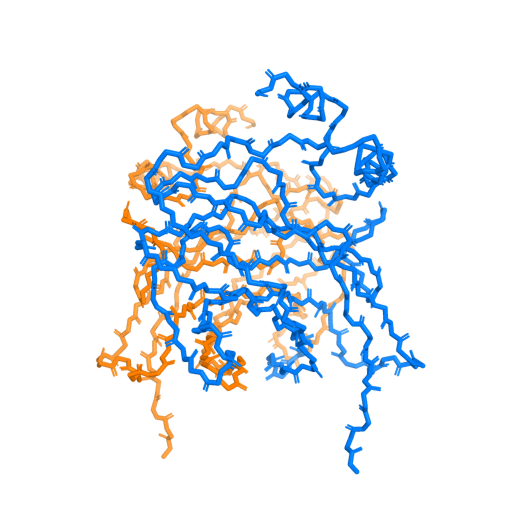1 75 ? -11.672 -10.953 2.879 1 82.81 75 THR B C 1
ATOM 1718 O O . THR B 1 75 ? -11.125 -11.891 2.283 1 82.81 75 THR B O 1
ATOM 1721 N N . ASP B 1 76 ? -11.141 -9.758 2.852 1 84.44 76 ASP B N 1
ATOM 1722 C CA . ASP B 1 76 ? -9.859 -9.43 2.232 1 84.44 76 ASP B CA 1
ATOM 1723 C C . ASP B 1 76 ? -10 -8.281 1.237 1 84.44 76 ASP B C 1
ATOM 1725 O O . ASP B 1 76 ? -10.75 -7.336 1.48 1 84.44 76 ASP B O 1
ATOM 1729 N N . ASN B 1 77 ? -9.203 -8.328 0.14 1 84.19 77 ASN B N 1
ATOM 1730 C CA . ASN B 1 77 ? -9.266 -7.219 -0.805 1 84.19 77 ASN B CA 1
ATOM 1731 C C . ASN B 1 77 ? -10.672 -7.043 -1.367 1 84.19 77 ASN B C 1
ATOM 1733 O O . ASN B 1 77 ? -11.344 -8.023 -1.697 1 84.19 77 ASN B O 1
ATOM 1737 N N . ALA B 1 78 ? -11.078 -5.777 -1.367 1 87.5 78 ALA B N 1
ATOM 1738 C CA . ALA B 1 78 ? -12.484 -5.527 -1.659 1 87.5 78 ALA B CA 1
ATOM 1739 C C . ALA B 1 78 ? -12.664 -4.234 -2.453 1 87.5 78 ALA B C 1
ATOM 1741 O O . ALA B 1 78 ? -11.75 -3.402 -2.5 1 87.5 78 ALA B O 1
ATOM 1742 N N . MET B 1 79 ? -13.82 -4.152 -3.045 1 89.69 79 MET B N 1
ATOM 1743 C CA . MET B 1 79 ? -14.211 -2.943 -3.762 1 89.69 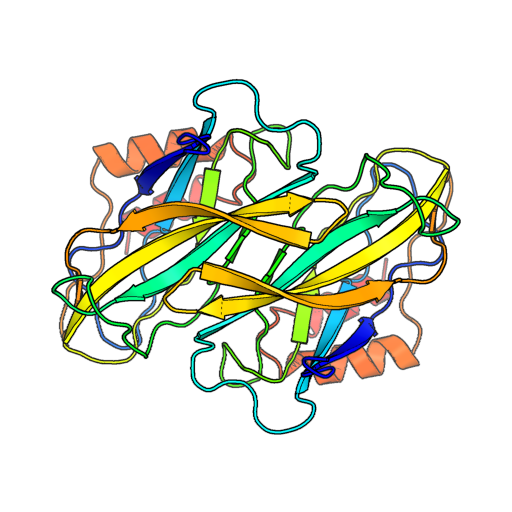79 MET B CA 1
ATOM 1744 C C . MET B 1 79 ? -14.945 -1.975 -2.838 1 89.69 79 MET B C 1
ATOM 1746 O O . MET B 1 79 ? -15.258 -0.851 -3.234 1 89.69 79 MET B O 1
ATOM 1750 N N . SER B 1 80 ? -15.25 -2.414 -1.661 1 92.81 80 SER B N 1
ATOM 1751 C CA . SER B 1 80 ? -15.789 -1.649 -0.546 1 92.81 80 SER B CA 1
ATOM 1752 C C . SER B 1 80 ? -15.172 -2.082 0.778 1 92.81 80 SER B C 1
ATOM 1754 O O . SER B 1 80 ? -15.055 -3.279 1.051 1 92.81 80 SER B O 1
ATOM 1756 N N . GLY B 1 81 ? -14.68 -1.145 1.54 1 95.81 81 GLY B N 1
ATOM 1757 C CA . GLY B 1 81 ? -14.023 -1.484 2.793 1 95.81 81 GLY B CA 1
ATOM 1758 C C . GLY B 1 81 ? -13.18 -0.352 3.352 1 95.81 81 GLY B C 1
ATOM 1759 O O . GLY B 1 81 ? -13.609 0.804 3.352 1 95.81 81 GLY B O 1
ATOM 1760 N N . TYR B 1 82 ? -12.023 -0.782 3.914 1 97 82 TYR B N 1
ATOM 1761 C CA . TYR B 1 82 ? -11.211 0.19 4.637 1 97 82 TYR B CA 1
ATOM 1762 C C . TYR B 1 82 ? -9.742 0.053 4.27 1 97 82 TYR B C 1
ATOM 1764 O O . TYR B 1 82 ? -9.297 -1.019 3.85 1 97 82 TYR B O 1
ATOM 1772 N N . ALA B 1 83 ? -9.062 1.092 4.34 1 96.88 83 ALA B N 1
ATOM 1773 C CA . ALA B 1 83 ? -7.605 1.111 4.195 1 96.88 83 ALA B CA 1
ATOM 1774 C C . ALA B 1 83 ? -6.945 1.802 5.383 1 96.88 83 ALA B C 1
ATOM 1776 O O . ALA B 1 83 ? -7.383 2.873 5.809 1 96.88 83 ALA B O 1
ATOM 1777 N N . LYS B 1 84 ? -5.941 1.226 5.855 1 96.56 84 LYS B N 1
ATOM 1778 C CA . LYS B 1 84 ? -5.227 1.751 7.016 1 96.56 84 LYS B CA 1
ATOM 1779 C C . LYS B 1 84 ? -3.865 2.312 6.613 1 96.56 84 LYS B C 1
ATOM 1781 O O . LYS B 1 84 ? -3.061 1.617 5.992 1 96.56 84 LYS B O 1
ATOM 1786 N N . LEU B 1 85 ? -3.643 3.516 7 1 96.81 85 LEU B N 1
ATOM 1787 C CA . LEU B 1 85 ? -2.357 4.168 6.777 1 96.81 85 LEU B CA 1
ATOM 1788 C C . LEU B 1 85 ? -1.65 4.445 8.102 1 96.81 85 LEU B C 1
ATOM 1790 O O . LEU B 1 85 ? -1.983 5.402 8.805 1 96.81 85 LEU B O 1
ATOM 1794 N N . SER B 1 86 ? -0.719 3.65 8.445 1 94.25 86 SER B N 1
ATOM 1795 C CA . SER B 1 86 ? 0.026 3.752 9.695 1 94.25 86 SER B CA 1
ATOM 1796 C C . SER B 1 86 ? 1.332 2.967 9.625 1 94.25 86 SER B C 1
ATOM 1798 O O . SER B 1 86 ? 1.383 1.887 9.039 1 94.25 86 SER B O 1
ATOM 1800 N N . PRO B 1 87 ? 2.357 3.457 10.039 1 92.69 87 PRO B N 1
ATOM 1801 C CA . PRO B 1 87 ? 2.449 4.781 10.664 1 92.69 87 PRO B CA 1
ATOM 1802 C C . PRO B 1 87 ? 2.578 5.906 9.641 1 92.69 87 PRO B C 1
ATOM 1804 O O . PRO B 1 87 ? 2.961 5.66 8.492 1 92.69 87 PRO B O 1
ATOM 1807 N N . LEU B 1 88 ? 2.209 7.105 10.102 1 95.94 88 LEU B N 1
ATOM 1808 C CA . LEU B 1 88 ? 2.443 8.328 9.344 1 95.94 88 LEU B CA 1
ATOM 1809 C C . LEU B 1 88 ? 3.145 9.375 10.203 1 95.94 88 LEU B C 1
ATOM 1811 O O . LEU B 1 88 ? 2.82 9.531 11.383 1 95.94 88 LEU B O 1
ATOM 1815 N N . THR B 1 89 ? 4.078 10.047 9.602 1 96.5 89 THR B N 1
ATOM 1816 C CA . THR B 1 89 ? 4.852 11.055 10.312 1 96.5 89 THR B CA 1
ATOM 1817 C C . THR B 1 89 ? 5.047 12.297 9.445 1 96.5 89 THR B C 1
ATOM 1819 O O . THR B 1 89 ? 5.324 12.188 8.25 1 96.5 89 THR B O 1
ATOM 1822 N N . ILE B 1 90 ? 4.848 13.406 10 1 97.25 90 ILE B N 1
ATOM 1823 C CA . ILE B 1 90 ? 5.184 14.664 9.344 1 97.25 90 ILE B CA 1
ATOM 1824 C C . ILE B 1 90 ? 6.441 15.258 9.969 1 97.25 90 ILE B C 1
ATOM 1826 O O . ILE B 1 90 ? 6.461 15.555 11.172 1 97.25 90 ILE B O 1
ATOM 1830 N N . SER B 1 91 ? 7.457 15.5 9.203 1 97.06 91 SER B N 1
ATOM 1831 C CA . SER B 1 91 ? 8.781 15.828 9.734 1 97.06 91 SER B CA 1
ATOM 1832 C C . SER B 1 91 ? 8.922 17.328 9.953 1 97.06 91 SER B C 1
ATOM 1834 O O . SER B 1 91 ? 9.734 17.766 10.773 1 97.06 91 SER B O 1
ATOM 1836 N N . GLN B 1 92 ? 8.188 18.172 9.211 1 96.5 92 GLN B N 1
ATOM 1837 C CA . GLN B 1 92 ? 8.375 19.625 9.242 1 96.5 92 GLN B CA 1
ATOM 1838 C C . GLN B 1 92 ? 7.238 20.297 10.008 1 96.5 92 GLN B C 1
ATOM 1840 O O . GLN B 1 92 ? 6.07 19.922 9.859 1 96.5 92 GLN B O 1
ATOM 1845 N N . PRO B 1 93 ? 7.609 21.344 10.891 1 97.5 93 PRO B N 1
ATOM 1846 C CA . PRO B 1 93 ? 6.531 22.109 11.516 1 97.5 93 PRO B CA 1
ATOM 1847 C C . PRO B 1 93 ? 5.727 22.922 10.5 1 97.5 93 PRO B C 1
ATOM 1849 O O . PRO B 1 93 ? 6.238 23.281 9.438 1 97.5 93 PRO B O 1
ATOM 1852 N N . GLY B 1 94 ? 4.516 23.172 10.828 1 97.94 94 GLY B N 1
ATOM 1853 C CA . GLY B 1 94 ? 3.646 23.938 9.945 1 97.94 94 GLY B CA 1
ATOM 1854 C C . GLY B 1 94 ? 2.193 23.516 10.023 1 97.94 94 GLY B C 1
ATOM 1855 O O . GLY B 1 94 ? 1.783 22.859 10.992 1 97.94 94 GLY B O 1
ATOM 1856 N N . LYS B 1 95 ? 1.412 24.047 9.172 1 98.44 95 LYS B N 1
ATOM 1857 C CA . LYS B 1 95 ? 0.01 23.672 9.008 1 98.44 95 LYS B CA 1
ATOM 1858 C C . LYS B 1 95 ? -0.212 22.938 7.684 1 98.44 95 LYS B C 1
ATOM 1860 O O . LYS B 1 95 ? 0.106 23.469 6.617 1 98.44 95 LYS B O 1
ATOM 1865 N N . PHE B 1 96 ? -0.773 21.703 7.82 1 98.31 96 PHE B N 1
ATOM 1866 C CA . PHE B 1 96 ? -0.855 20.859 6.633 1 98.31 96 PHE B CA 1
ATOM 1867 C C . PHE B 1 96 ? -2.207 20.156 6.559 1 98.31 96 PHE B C 1
ATOM 1869 O O . PHE B 1 96 ? -2.957 20.141 7.539 1 98.31 96 PHE B O 1
ATOM 1876 N N . ARG B 1 97 ? -2.508 19.656 5.422 1 97.94 97 ARG B N 1
ATOM 1877 C CA . ARG B 1 97 ? -3.6 18.703 5.203 1 97.94 97 ARG B CA 1
ATOM 1878 C C . ARG B 1 97 ? -3.08 17.391 4.633 1 97.94 97 ARG B C 1
ATOM 1880 O O . ARG B 1 97 ? -2.064 17.375 3.934 1 97.94 97 ARG B O 1
ATOM 1887 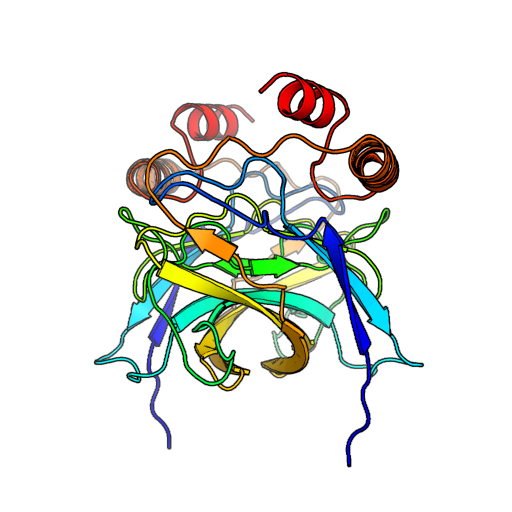N N . LEU B 1 98 ? -3.701 16.359 5.039 1 97.25 98 LEU B N 1
ATOM 1888 C CA . LEU B 1 98 ? -3.475 15.078 4.375 1 97.25 98 LEU B CA 1
ATOM 1889 C C . LEU B 1 98 ? -4.465 14.875 3.234 1 97.25 98 LEU B C 1
ATOM 1891 O O . LEU B 1 98 ? -5.672 15.039 3.42 1 97.25 98 LEU B O 1
ATOM 1895 N N . ARG B 1 99 ? -3.982 14.656 2.104 1 96.88 99 ARG B N 1
ATOM 1896 C CA . ARG B 1 99 ? -4.848 14.211 1.016 1 96.88 99 ARG B CA 1
ATOM 1897 C C . ARG B 1 99 ? -4.688 12.711 0.765 1 96.88 99 ARG B C 1
ATOM 1899 O O . ARG B 1 99 ? -3.564 12.219 0.65 1 96.88 99 ARG B O 1
ATOM 1906 N N . VAL B 1 100 ? -5.746 11.977 0.716 1 97.19 100 VAL B N 1
ATOM 1907 C CA . VAL B 1 100 ? -5.75 10.555 0.376 1 97.19 100 VAL B CA 1
ATOM 1908 C C . VAL B 1 100 ? -6.449 10.352 -0.967 1 97.19 100 VAL B C 1
ATOM 1910 O O . VAL B 1 100 ? -7.609 10.719 -1.134 1 97.19 100 VAL B O 1
ATOM 1913 N N . MET B 1 101 ? -5.75 9.789 -1.908 1 96.62 101 MET B N 1
ATOM 1914 C CA . MET B 1 101 ? -6.289 9.508 -3.234 1 96.62 101 MET B CA 1
ATOM 1915 C C . MET B 1 101 ? -6.605 8.023 -3.387 1 96.62 101 MET B C 1
ATOM 1917 O O . MET B 1 101 ? -5.84 7.168 -2.934 1 96.62 101 MET B O 1
ATOM 1921 N N . LEU B 1 102 ? -7.684 7.754 -4.023 1 95.94 102 LEU B N 1
ATOM 1922 C CA . LEU B 1 102 ? -8.078 6.391 -4.355 1 95.94 102 LEU B CA 1
ATOM 1923 C C . LEU B 1 102 ? -7.75 6.066 -5.809 1 95.94 102 LEU B C 1
ATOM 1925 O O . LEU B 1 102 ? -8.086 6.836 -6.711 1 95.94 102 LEU B O 1
ATOM 1929 N N . SER B 1 103 ? -7.121 4.98 -5.965 1 94.31 103 SER B N 1
ATOM 1930 C CA . SER B 1 103 ? -6.824 4.488 -7.305 1 94.31 103 SER B CA 1
ATOM 1931 C C . SER B 1 103 ? -7.379 3.084 -7.516 1 94.31 103 SER B C 1
ATOM 1933 O O . SER B 1 103 ? -7.434 2.285 -6.578 1 94.31 103 SER B O 1
ATOM 1935 N N . ALA B 1 104 ? -7.781 2.846 -8.695 1 92.94 104 ALA B N 1
ATOM 1936 C CA . ALA B 1 104 ? -8.242 1.52 -9.102 1 92.94 104 ALA B CA 1
ATOM 1937 C C . ALA B 1 104 ? -7.191 0.81 -9.945 1 92.94 104 ALA B C 1
ATOM 1939 O O . ALA B 1 104 ? -6.742 1.34 -10.969 1 92.94 104 ALA B O 1
ATOM 1940 N N . ALA B 1 105 ? -6.805 -0.314 -9.453 1 91.88 105 ALA B N 1
ATOM 1941 C CA . ALA B 1 105 ? -5.871 -1.14 -10.219 1 91.88 105 ALA B CA 1
ATOM 1942 C C . ALA B 1 105 ? -6.613 -2.096 -11.148 1 91.88 105 ALA B C 1
ATOM 1944 O O . ALA B 1 105 ? -7.566 -2.756 -10.734 1 91.88 105 ALA B O 1
ATOM 1945 N N . SER B 1 106 ? -6.242 -2.123 -12.367 1 90.25 106 SER B N 1
ATOM 1946 C CA . SER B 1 106 ? -6.77 -3.033 -13.375 1 90.25 106 SER B CA 1
ATOM 1947 C C . SER B 1 106 ? -5.645 -3.736 -14.133 1 90.25 106 SER B C 1
ATOM 1949 O O . SER B 1 106 ? -4.469 -3.541 -13.828 1 90.25 106 SER B O 1
ATOM 1951 N N . TYR B 1 107 ? -6.066 -4.609 -15.055 1 86.44 107 TYR B N 1
ATOM 1952 C CA . TYR B 1 107 ? -5.109 -5.293 -15.914 1 86.44 107 TYR B CA 1
ATOM 1953 C C . TYR B 1 107 ? -4.219 -4.293 -16.641 1 86.44 107 TYR B C 1
ATOM 1955 O O . TYR B 1 107 ? -3.033 -4.559 -16.859 1 86.44 107 TYR B O 1
ATOM 1963 N N . ASN B 1 108 ? -4.672 -3.109 -16.906 1 83.62 108 ASN B N 1
ATOM 1964 C CA . ASN B 1 108 ? -3.988 -2.143 -17.766 1 83.62 108 ASN B CA 1
ATOM 1965 C C . ASN B 1 108 ? -3.17 -1.152 -16.938 1 83.62 108 ASN B C 1
ATOM 1967 O O . ASN B 1 108 ? -2.352 -0.411 -17.484 1 83.62 108 ASN B O 1
ATOM 1971 N N . GLY B 1 109 ? -3.41 -1.13 -15.68 1 88.06 109 GLY B N 1
ATOM 1972 C CA . GLY B 1 109 ? -2.703 -0.165 -14.859 1 88.06 109 GLY B CA 1
ATOM 1973 C C . GLY B 1 109 ? -3.545 0.376 -13.719 1 88.06 109 GLY B C 1
ATOM 1974 O O . GLY B 1 109 ? -4.535 -0.243 -13.32 1 88.06 109 GLY B O 1
ATOM 1975 N N . VAL B 1 110 ? -3.008 1.456 -13.156 1 89.94 110 VAL B N 1
ATOM 1976 C CA . VAL B 1 110 ? -3.707 2.074 -12.031 1 89.94 110 VAL B CA 1
ATOM 1977 C C . VAL B 1 110 ? -4.266 3.432 -12.453 1 89.94 110 VAL B C 1
ATOM 1979 O O . VAL B 1 110 ? -3.596 4.191 -13.164 1 89.94 110 VAL B O 1
ATOM 1982 N N . VAL B 1 111 ? -5.504 3.73 -12.086 1 89 111 VAL B N 1
ATOM 1983 C CA . VAL B 1 111 ? -6.148 5 -12.406 1 89 111 VAL B CA 1
ATOM 1984 C C . VAL B 1 111 ? -6.715 5.629 -11.133 1 89 111 VAL B C 1
ATOM 1986 O O . VAL B 1 111 ? -7.379 4.957 -10.344 1 89 111 VAL B O 1
ATOM 1989 N N . THR B 1 112 ? -6.5 6.93 -10.977 1 92.81 112 THR B N 1
ATOM 1990 C CA . THR B 1 112 ? -7.047 7.66 -9.836 1 92.81 112 THR B CA 1
ATOM 1991 C C . THR B 1 112 ? -8.555 7.836 -9.977 1 92.81 112 THR B C 1
ATOM 1993 O O . THR B 1 112 ? -9.039 8.227 -11.047 1 92.81 112 THR B O 1
ATOM 1996 N N . LYS B 1 113 ? -9.266 7.582 -8.93 1 92.25 113 LYS B N 1
ATOM 1997 C CA . LYS B 1 113 ? -10.719 7.605 -9.008 1 92.25 113 LYS B CA 1
ATOM 1998 C C . LYS B 1 113 ? -11.297 8.742 -8.164 1 92.25 113 LYS B C 1
ATOM 2000 O O . LYS B 1 113 ? -12.297 9.352 -8.539 1 92.25 113 LYS B O 1
ATOM 2005 N N . GLU B 1 114 ? -10.766 9.031 -7.043 1 93.56 114 GLU B N 1
ATOM 2006 C CA . GLU B 1 114 ? -11.32 9.961 -6.066 1 93.56 114 GLU B CA 1
ATOM 2007 C C . GLU B 1 114 ? -10.266 10.398 -5.059 1 93.56 114 GLU B C 1
ATOM 2009 O O . GLU B 1 114 ? -9.188 9.805 -4.98 1 93.56 114 GLU B O 1
ATOM 2014 N N . TYR B 1 115 ? -10.539 11.445 -4.367 1 95 115 TYR B N 1
ATOM 2015 C CA . TYR B 1 115 ? -9.68 11.82 -3.252 1 95 115 TYR B CA 1
ATOM 2016 C C . TYR B 1 115 ? -10.492 12.469 -2.135 1 95 115 TYR B C 1
ATOM 2018 O O . TYR B 1 115 ? -11.648 12.844 -2.336 1 95 115 TYR B O 1
ATOM 2026 N N . VAL B 1 116 ? -9.93 12.57 -1.009 1 96.62 116 VAL B N 1
ATOM 2027 C CA . VAL B 1 116 ? -10.484 13.273 0.138 1 96.62 116 VAL B CA 1
ATOM 2028 C C . VAL B 1 116 ? -9.375 14 0.892 1 96.62 116 VAL B C 1
ATOM 2030 O O . VAL B 1 116 ? -8.266 13.469 1.037 1 96.62 116 VAL B O 1
ATOM 2033 N N . ASP B 1 117 ? -9.625 15.203 1.395 1 97 117 ASP B N 1
ATOM 2034 C CA . ASP B 1 117 ? -8.688 15.977 2.201 1 97 117 ASP B CA 1
ATOM 2035 C C . ASP B 1 117 ? -9.055 15.922 3.68 1 97 117 ASP B C 1
ATOM 2037 O O . ASP B 1 117 ? -10.234 15.953 4.031 1 97 117 ASP B O 1
ATOM 2041 N N . SER B 1 118 ? -8.07 15.883 4.457 1 97.62 118 SER B N 1
ATOM 2042 C CA . SER B 1 118 ? -8.32 15.977 5.891 1 97.62 118 SER B CA 1
ATOM 2043 C C . SER B 1 118 ? -8.516 17.422 6.32 1 97.62 118 SER B C 1
ATOM 2045 O O . SER B 1 118 ? -8.414 18.344 5.504 1 97.62 118 SER B O 1
ATOM 2047 N N . THR B 1 119 ? -8.922 17.578 7.621 1 96.31 119 THR B N 1
ATOM 2048 C CA . THR B 1 119 ? -8.82 18.891 8.242 1 96.31 119 THR B CA 1
ATOM 2049 C C . THR B 1 119 ? -7.355 19.281 8.422 1 96.31 119 THR B C 1
ATOM 2051 O O . THR B 1 119 ? -6.449 18.516 8.102 1 96.31 119 THR B O 1
ATOM 2054 N N . ILE B 1 120 ? -7.176 20.438 8.914 1 97.94 120 ILE B N 1
ATOM 2055 C CA . ILE B 1 120 ? -5.828 20.969 9.102 1 97.94 120 ILE B CA 1
ATOM 2056 C C . ILE B 1 120 ? -5.152 20.25 10.273 1 97.94 120 ILE B C 1
ATOM 2058 O O . ILE B 1 120 ? -5.773 20.016 11.305 1 97.94 120 ILE B O 1
ATOM 2062 N N . ILE B 1 121 ? -3.936 19.875 10.062 1 97.5 121 ILE B N 1
ATOM 2063 C CA . ILE B 1 121 ? -3.068 19.312 11.102 1 97.5 121 ILE B CA 1
ATOM 2064 C C . ILE B 1 121 ? -2.023 20.359 11.508 1 97.5 121 ILE B C 1
ATOM 2066 O O . ILE B 1 121 ? -1.22 20.797 10.68 1 97.5 121 ILE B O 1
ATOM 2070 N N . HIS B 1 122 ? -2.012 20.766 12.711 1 97.94 122 HIS B N 1
ATOM 2071 C CA . HIS B 1 122 ? -0.994 21.656 13.25 1 97.94 122 HIS B CA 1
ATOM 2072 C C . HIS B 1 122 ? 0.218 20.875 13.75 1 97.94 122 HIS B C 1
ATOM 2074 O O . HIS B 1 122 ? 0.131 20.172 14.758 1 97.94 122 HIS B O 1
ATOM 2080 N N . VAL B 1 123 ? 1.3 21.016 13.07 1 98 123 VAL B N 1
ATOM 2081 C CA . VAL B 1 123 ? 2.512 20.312 13.461 1 98 123 VAL B CA 1
ATOM 2082 C C . VAL B 1 123 ? 3.467 21.266 14.172 1 98 123 VAL B C 1
ATOM 2084 O O . VAL B 1 123 ? 3.939 22.234 13.578 1 98 123 VAL B O 1
ATOM 2087 N N . HIS B 1 124 ? 3.727 21.062 15.445 1 97.62 124 HIS B N 1
ATOM 2088 C CA . HIS B 1 124 ? 4.598 21.922 16.234 1 97.62 124 HIS B CA 1
ATOM 2089 C C . HIS B 1 124 ? 5.164 21.188 17.438 1 97.62 124 HIS B C 1
ATOM 2091 O O . HIS B 1 124 ? 4.574 20.203 17.906 1 97.62 124 HIS B O 1
ATOM 2097 N N . ALA B 1 125 ? 6.289 21.703 17.828 1 95.25 125 ALA B N 1
ATOM 2098 C CA . ALA B 1 125 ? 6.922 21.125 19.016 1 95.25 125 ALA B CA 1
ATOM 2099 C C . ALA B 1 125 ? 6 21.203 20.234 1 95.25 125 ALA B C 1
ATOM 2101 O O . ALA B 1 125 ? 5.344 22.234 20.438 1 95.25 125 ALA B O 1
ATOM 2102 N N . GLY B 1 126 ? 5.926 20.172 20.969 1 92.56 126 GLY B N 1
ATOM 2103 C CA . GLY B 1 126 ? 5.156 20.172 22.203 1 92.56 126 GLY B CA 1
ATOM 2104 C C . GLY B 1 126 ? 3.711 19.75 22 1 92.56 126 GLY B C 1
ATOM 2105 O O . GLY B 1 126 ? 2.914 19.797 22.938 1 92.56 126 GLY B O 1
ATOM 2106 N N . ALA B 1 127 ? 3.293 19.5 20.766 1 91.69 127 ALA B N 1
ATOM 2107 C CA . ALA B 1 127 ? 1.935 19.016 20.531 1 91.69 127 ALA B CA 1
ATOM 2108 C C . ALA B 1 127 ? 1.65 17.766 21.359 1 91.69 127 ALA B C 1
ATOM 2110 O O . ALA B 1 127 ? 2.506 16.875 21.484 1 91.69 127 ALA B O 1
ATOM 2111 N N . ALA B 1 128 ? 0.543 17.703 21.984 1 84.12 128 ALA B N 1
ATOM 2112 C CA . ALA B 1 128 ? 0.168 16.578 22.828 1 84.12 128 ALA B CA 1
ATOM 2113 C C . ALA B 1 128 ? -0.062 15.32 22 1 84.12 128 ALA B C 1
ATOM 2115 O O . ALA B 1 128 ? -0.472 15.398 20.828 1 84.12 128 ALA B O 1
ATOM 2116 N N . ALA B 1 129 ? 0.236 14.211 22.625 1 80.75 129 ALA B N 1
ATOM 2117 C CA . ALA B 1 129 ? -0.05 12.938 21.969 1 80.75 129 ALA B CA 1
ATOM 2118 C C . ALA B 1 129 ? -1.55 12.766 21.75 1 80.75 129 ALA B C 1
ATOM 2120 O O . ALA B 1 129 ? -2.361 13.219 22.562 1 80.75 129 ALA B O 1
ATOM 2121 N N . GLN B 1 130 ? -1.835 12.164 20.641 1 81.56 130 GLN B N 1
ATOM 2122 C CA . GLN B 1 130 ? -3.232 11.922 20.281 1 81.56 130 GLN B CA 1
ATOM 2123 C C . GLN B 1 130 ? -3.836 10.828 21.156 1 81.56 130 GLN B C 1
ATOM 2125 O O . GLN B 1 130 ? -3.244 9.758 21.328 1 81.56 130 GLN B O 1
ATOM 2130 N N . ARG B 1 131 ? -4.891 11.195 21.891 1 85.5 131 ARG B N 1
ATOM 2131 C CA . ARG B 1 131 ? -5.68 10.18 22.578 1 85.5 131 ARG B CA 1
ATOM 2132 C C . ARG B 1 131 ? -7.043 10.008 21.922 1 85.5 131 ARG B C 1
ATOM 2134 O O . ARG B 1 131 ? -7.73 10.992 21.641 1 85.5 131 ARG B O 1
ATOM 2141 N N . PRO B 1 132 ? -7.367 8.711 21.734 1 89.19 132 PRO B N 1
ATOM 2142 C CA . PRO B 1 132 ? -8.664 8.523 21.094 1 89.19 132 PRO B CA 1
ATOM 2143 C C . PRO B 1 132 ? -9.836 8.914 21.984 1 89.19 132 PRO B C 1
ATOM 2145 O O . PRO B 1 132 ? -9.805 8.664 23.188 1 89.19 132 PRO B O 1
ATOM 2148 N N . THR B 1 133 ? -10.789 9.625 21.438 1 87.75 133 THR B N 1
ATOM 2149 C CA . THR B 1 133 ? -12.055 9.867 22.109 1 87.75 133 THR B CA 1
ATOM 2150 C C . THR B 1 133 ? -12.867 8.578 22.234 1 87.75 133 THR B C 1
ATOM 2152 O O . THR B 1 133 ? -12.586 7.598 21.547 1 87.75 133 THR B O 1
ATOM 2155 N N . PRO B 1 134 ? -13.844 8.57 23.172 1 90.44 134 PRO B N 1
ATOM 2156 C CA . PRO B 1 134 ? -14.68 7.379 23.281 1 90.44 134 PRO B CA 1
ATOM 2157 C C . PRO B 1 134 ? -15.336 6.988 21.953 1 90.44 134 PRO B C 1
ATOM 2159 O O . PRO B 1 134 ? -15.445 5.797 21.656 1 90.44 134 PRO B O 1
ATOM 2162 N N . THR B 1 135 ? -15.758 7.988 21.188 1 90.44 135 THR B N 1
ATOM 2163 C CA . THR B 1 135 ? -16.359 7.707 19.891 1 90.44 135 THR B CA 1
ATOM 2164 C C . THR B 1 135 ? -15.344 7.062 18.953 1 90.44 135 THR B C 1
ATOM 2166 O O . THR B 1 135 ? -15.68 6.137 18.203 1 90.44 135 THR B O 1
ATOM 2169 N N . GLN B 1 136 ? -14.164 7.508 19 1 88.5 136 GLN B N 1
ATOM 2170 C CA . GLN B 1 136 ? -13.102 6.945 18.172 1 88.5 136 GLN B CA 1
ATOM 2171 C C . GLN B 1 136 ? -12.773 5.516 18.594 1 88.5 136 GLN B C 1
ATOM 2173 O O . GLN B 1 136 ? -12.516 4.656 17.75 1 88.5 136 GLN B O 1
ATOM 2178 N N . VAL B 1 137 ? -12.797 5.316 19.891 1 92.25 137 VAL B N 1
ATOM 2179 C CA . VAL B 1 137 ? -12.523 3.98 20.406 1 92.25 137 VAL B CA 1
ATOM 2180 C C . VAL B 1 137 ? -13.57 2.998 19.891 1 92.25 137 VAL B C 1
ATOM 2182 O O . VAL B 1 137 ? -13.242 1.895 19.453 1 92.25 137 VAL B O 1
ATOM 2185 N N . ALA B 1 138 ? -14.805 3.445 19.938 1 93.69 138 ALA B N 1
ATOM 2186 C CA . ALA B 1 138 ? -15.898 2.604 19.453 1 93.69 138 ALA B CA 1
ATOM 2187 C C . ALA B 1 138 ? -15.727 2.281 17.969 1 93.69 138 ALA B C 1
ATOM 2189 O O . ALA B 1 138 ? -15.984 1.154 17.547 1 93.69 138 ALA B O 1
ATOM 2190 N N . ARG B 1 139 ? -15.352 3.262 17.266 1 92.94 139 ARG B N 1
ATOM 2191 C CA . ARG B 1 139 ? -15.125 3.086 15.844 1 92.94 139 ARG B CA 1
ATOM 2192 C C . ARG B 1 139 ? -13.984 2.105 15.586 1 92.94 139 ARG B C 1
ATOM 2194 O O . ARG B 1 139 ? -14.094 1.229 14.727 1 92.94 139 ARG B O 1
ATOM 2201 N N . LEU B 1 140 ? -12.898 2.264 16.281 1 94.25 140 LEU B N 1
ATOM 2202 C CA . LEU B 1 140 ? -11.742 1.384 16.141 1 94.25 140 LEU B CA 1
ATOM 2203 C C . LEU B 1 140 ? -12.102 -0.05 16.516 1 94.25 140 LEU B C 1
ATOM 2205 O O . LEU B 1 140 ? -11.625 -0.999 15.883 1 94.25 140 LEU B O 1
ATOM 2209 N N . GLN B 1 141 ? -12.984 -0.201 17.484 1 94.81 141 GLN B N 1
ATOM 2210 C CA . GLN B 1 141 ? -13.422 -1.526 17.906 1 94.81 141 GLN B CA 1
ATOM 2211 C C . GLN B 1 141 ? -14.195 -2.234 16.797 1 94.81 141 GLN B C 1
ATOM 2213 O O . GLN B 1 141 ? -14.047 -3.445 16.609 1 94.81 141 GLN B O 1
ATOM 2218 N N . ARG B 1 142 ? -14.977 -1.463 16.094 1 94.12 142 ARG B N 1
ATOM 2219 C CA . ARG B 1 142 ? -15.711 -2.043 14.969 1 94.12 142 ARG B CA 1
ATOM 2220 C C . ARG B 1 142 ? -14.758 -2.469 13.859 1 94.12 142 ARG B C 1
ATOM 2222 O O . ARG B 1 142 ? -15.023 -3.434 13.141 1 94.12 142 ARG B O 1
ATOM 2229 N N . LEU B 1 143 ? -13.656 -1.758 13.766 1 94.31 143 LEU B N 1
ATOM 2230 C CA . LEU B 1 143 ? -12.695 -1.993 12.695 1 94.31 143 LEU B CA 1
ATOM 2231 C C . LEU B 1 143 ? -11.852 -3.229 12.984 1 94.31 143 LEU B C 1
ATOM 2233 O O . LEU B 1 143 ? -11.164 -3.738 12.094 1 94.31 143 LEU B O 1
ATOM 2237 N N . THR B 1 144 ? -11.914 -3.752 14.227 1 94.12 144 THR B N 1
ATOM 2238 C CA . THR B 1 144 ? -11.133 -4.934 14.578 1 94.12 144 THR B CA 1
ATOM 2239 C C . THR B 1 144 ? -11.625 -6.156 13.812 1 94.12 144 THR B C 1
ATOM 2241 O O . THR B 1 144 ? -10.922 -7.16 13.711 1 94.12 144 THR B O 1
ATOM 2244 N N . THR B 1 145 ? -12.875 -6.094 13.305 1 92.5 145 THR B N 1
ATOM 2245 C CA . THR B 1 145 ? -13.445 -7.211 12.555 1 92.5 145 THR B CA 1
ATOM 2246 C C . THR B 1 145 ? -12.984 -7.18 11.102 1 92.5 145 THR B C 1
ATOM 2248 O O . THR B 1 145 ? -13.156 -8.156 10.367 1 92.5 145 THR B O 1
ATOM 2251 N N . GLU B 1 146 ? -12.406 -6.051 10.758 1 90 146 GLU B N 1
ATOM 2252 C CA . GLU B 1 146 ? -11.906 -5.895 9.398 1 90 146 GLU B CA 1
ATOM 2253 C C . GLU B 1 146 ? -10.461 -6.363 9.281 1 90 146 GLU B C 1
ATOM 2255 O O . GLU B 1 146 ? -9.75 -6.469 10.281 1 90 146 GLU B O 1
ATOM 2260 N N . ASN B 1 147 ? -9.969 -6.723 8.141 1 87.38 147 ASN B N 1
ATOM 2261 C CA . ASN B 1 147 ? -8.617 -7.199 7.895 1 87.38 147 ASN B CA 1
ATOM 2262 C C . ASN B 1 147 ? -7.625 -6.043 7.801 1 87.38 147 ASN B C 1
ATOM 2264 O O . ASN B 1 147 ? -6.914 -5.906 6.805 1 87.38 147 ASN B O 1
ATOM 2268 N N . LEU B 1 148 ? -7.52 -5.184 8.906 1 90.31 148 LEU B N 1
ATOM 2269 C CA . LEU B 1 148 ? -6.68 -3.992 8.898 1 90.31 148 LEU B CA 1
ATOM 2270 C C . LEU B 1 148 ? -5.527 -4.133 9.883 1 90.31 148 LEU B C 1
ATOM 2272 O O . LEU B 1 148 ? -4.762 -3.186 10.094 1 90.31 148 LEU B O 1
ATOM 2276 N N . ASP B 1 149 ? -5.391 -5.25 10.508 1 88.94 149 ASP B N 1
ATOM 2277 C CA . ASP B 1 149 ? -4.352 -5.473 11.508 1 88.94 149 ASP B CA 1
ATOM 2278 C C . ASP B 1 149 ? -4.508 -4.516 12.688 1 88.94 149 ASP B C 1
ATOM 2280 O O . ASP B 1 149 ? -3.545 -3.867 13.094 1 88.94 149 ASP B O 1
ATOM 2284 N N . ILE B 1 150 ? -5.727 -4.23 13.086 1 92.75 150 ILE B N 1
ATOM 2285 C CA . ILE B 1 150 ? -6.055 -3.488 14.297 1 92.75 150 ILE B CA 1
ATOM 2286 C C . ILE B 1 150 ? -6.613 -4.441 15.352 1 92.75 150 ILE B C 1
ATOM 2288 O O . ILE B 1 150 ? -7.629 -5.105 15.117 1 92.75 150 ILE B O 1
ATOM 2292 N N . SER B 1 151 ? -5.98 -4.531 16.469 1 94.38 151 SER B N 1
ATOM 2293 C CA . SER B 1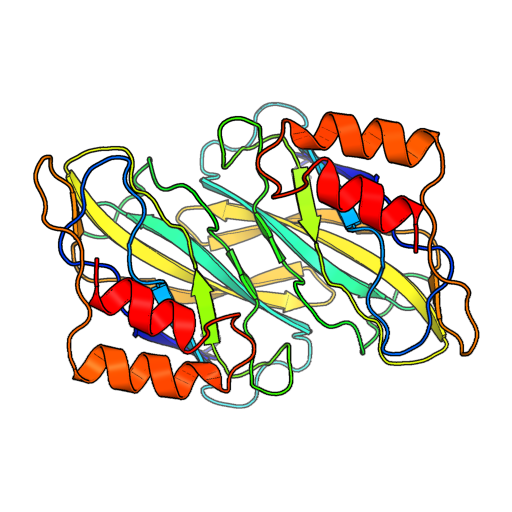 151 ? -6.398 -5.438 17.531 1 94.38 151 SER B CA 1
ATOM 2294 C C . SER B 1 151 ? -6.93 -4.668 18.734 1 94.38 151 SER B C 1
ATOM 2296 O O . SER B 1 151 ? -6.719 -3.457 18.844 1 94.38 151 SER B O 1
ATOM 2298 N N . ALA B 1 152 ? -7.598 -5.422 19.594 1 93.38 152 ALA B N 1
ATOM 2299 C CA . ALA B 1 152 ? -8.055 -4.828 20.844 1 93.38 152 ALA B CA 1
ATOM 2300 C C . ALA B 1 152 ? -6.875 -4.34 21.672 1 93.38 152 ALA B C 1
ATOM 2302 O O . ALA B 1 152 ? -6.984 -3.336 22.391 1 93.38 152 ALA B O 1
ATOM 2303 N N . ALA B 1 153 ? -5.789 -5.039 21.547 1 93.94 153 ALA B N 1
ATOM 2304 C CA . ALA B 1 153 ? -4.59 -4.648 22.281 1 93.94 153 ALA B CA 1
ATOM 2305 C C . ALA B 1 153 ? -4.035 -3.326 21.766 1 93.94 153 ALA B C 1
ATOM 2307 O O . ALA B 1 153 ? -3.551 -2.502 22.547 1 93.94 153 ALA B O 1
ATOM 2308 N N . ASP B 1 154 ? -4.09 -3.137 20.531 1 93.31 154 ASP B N 1
ATOM 2309 C CA . ASP B 1 154 ? -3.664 -1.866 19.953 1 93.31 154 ASP B CA 1
ATOM 2310 C C . ASP B 1 154 ? -4.496 -0.708 20.5 1 93.31 154 ASP B C 1
ATOM 2312 O O . ASP B 1 154 ? -3.953 0.323 20.891 1 93.31 154 ASP B O 1
ATOM 2316 N N . ILE B 1 155 ? -5.766 -0.928 20.531 1 93.69 155 ILE B N 1
ATOM 2317 C CA . ILE B 1 155 ? -6.695 0.109 20.969 1 93.69 155 ILE B CA 1
ATOM 2318 C C . ILE B 1 155 ? -6.418 0.472 22.422 1 93.69 155 ILE B C 1
ATOM 2320 O O . ILE B 1 155 ? -6.391 1.652 22.781 1 93.69 155 ILE B O 1
ATOM 2324 N N . ALA B 1 156 ? -6.152 -0.53 23.172 1 93.56 156 ALA B N 1
ATOM 2325 C CA . ALA B 1 156 ? -5.832 -0.299 24.578 1 93.56 156 ALA B CA 1
ATOM 2326 C C . ALA B 1 156 ? -4.539 0.497 24.719 1 93.56 156 ALA B C 1
ATOM 2328 O O . ALA B 1 156 ? -4.438 1.381 25.578 1 93.56 156 ALA B O 1
ATOM 2329 N N . ALA B 1 157 ? -3.627 0.2 23.875 1 91.38 157 ALA B N 1
ATOM 2330 C CA . ALA B 1 157 ? -2.346 0.898 23.922 1 91.38 157 ALA B CA 1
ATOM 2331 C C . ALA B 1 157 ? -2.508 2.367 23.531 1 91.38 157 ALA B C 1
ATOM 2333 O O . ALA B 1 157 ? -1.866 3.242 24.125 1 91.38 157 ALA B O 1
ATOM 2334 N N . TRP B 1 158 ? -3.396 2.584 22.641 1 90.19 158 TRP B N 1
ATOM 2335 C CA . TRP B 1 158 ? -3.619 3.957 22.203 1 90.19 158 TRP B CA 1
ATOM 2336 C C . TRP B 1 158 ? -4.344 4.762 23.266 1 90.19 158 TRP B C 1
ATOM 2338 O O . TRP B 1 158 ? -4.18 5.984 23.359 1 90.19 158 TRP B O 1
ATOM 2348 N N . GLN B 1 159 ? -5.152 4.07 24.109 1 88.94 159 GLN B N 1
ATOM 2349 C CA . GLN B 1 159 ? -5.91 4.746 25.156 1 88.94 159 GLN B CA 1
ATOM 2350 C C . GLN B 1 159 ? -5.012 5.113 26.328 1 88.94 159 GLN B C 1
ATOM 2352 O O . GLN B 1 159 ? -5.336 6.02 27.109 1 88.94 159 GLN B O 1
ATOM 2357 N N . ARG B 1 160 ? -3.814 4.395 26.344 1 82.06 160 ARG B N 1
ATOM 2358 C CA . ARG B 1 160 ? -2.934 4.617 27.484 1 82.06 160 ARG B CA 1
ATOM 2359 C C . ARG B 1 160 ? -1.84 5.625 27.156 1 82.06 160 ARG B C 1
ATOM 2361 O O . ARG B 1 160 ? -1.132 6.102 28.047 1 82.06 160 ARG B O 1
ATOM 2368 N N . ALA B 1 161 ? -1.659 5.863 25.953 1 67.06 161 ALA B N 1
ATOM 2369 C CA . ALA B 1 161 ? -0.569 6.762 25.578 1 67.06 161 ALA B CA 1
ATOM 2370 C C . ALA B 1 161 ? -0.882 8.203 25.984 1 67.06 161 ALA B C 1
ATOM 2372 O O . ALA B 1 161 ? -2.051 8.578 26.094 1 67.06 161 ALA B O 1
#

Secondary structure (DSSP, 8-state):
-----EEEEEEEPPPSEE-TTPBPSSPEEEEEEESS---TTEEEEEEEEEEEETTSSSB---EEE--EEE-B-SSSB-SSEEEEE-SEEE-S-EEEEEEEEEEEEETTEEEEEEEEEEEEEEE-TTPPPP---HHHHHHHHHHTTSSS---HHHHHHHHH-/-----EEEEEEEPPPSEE-TTPBPSSPEEEEEEESSS--TTEEEEEEEEEEEETTSSSB---EEE--EEE-EETTEE-SSEEEEE-SEEE-S-EEEEEEEEEEEEETTEEEEEEEEE---EEE-TTPPPP---HHHHHHHHHHTTSSS---HHHHHHHHH-

Foldseek 3Di:
DPDQFKDKDWLPAFDQEEAAPDWALDWTKMWIGTPDDPDPFFDWKKKFKAKAAQVNPGGDDFKDAQGMFTAWFLVGGDNGHMTTGPTIHGHDFHKIKMKMWMWTQGPVGIGTRDIDIGHIYGYHPPIDHDADDPVSLVSLVVCCSIPHPRDPVSSVVSNVD/DPDQFKDKDWLPAFDQEEAAPDWALDWTKMWIGTPPDPDPFFDWKKKFKAKAAQVRPGGDDFKDAQGMFTAWFLVGTDNGHMTIGPTIGGHDFHKIKMKMWMWTQGPVGIGTRDIDIGHIYGYHPPIDHDADDPVSLVSLVVCCSIPHPRDPVSSVVSNVD

Sequence (322 aa):
MAGREFTLSFETTPPTAAQPGSPFTIPVVIAVNPIGTPAQNVQHLVVSASLRDEAGTGAAIGLSGNLTASVRSRTDNAMSGYAKLSPLTISQPGKFRLRVMLSAASYNGVVTKEYVDSTIIHVHAGAAAQRPTPTQVARLQRLTTENLDISAADIAAWQRAMAGREFTLSFETTPPTAAQPGSPFTIPVVIAVNPIGTPAQNVQHLVVSASLRDEAGTGAAIGLSGNLTASVRSRTDNAMSGYAKLSPLTISQPGKFRLRVMLSAASYNGVVTKEYVDSTIIHVHAGAAAQRPTPTQVARLQRLTTENLDISAADIAAWQRA

Radius of gyration: 19.38 Å; Cα contacts (8 Å, |Δi|>4): 848; chains: 2; bounding box: 45×56×54 Å

pLDDT: mean 91.73, std 8.66, range [29.34, 98.44]